Protein AF-F4W8K0-F1 (afdb_monomer)

Mean predicted aligned error: 20.38 Å

Structure (mmCIF, N/CA/C/O backbone):
data_AF-F4W8K0-F1
#
_entry.id   AF-F4W8K0-F1
#
loop_
_atom_site.group_PDB
_atom_site.id
_atom_site.type_symbol
_atom_site.label_atom_id
_atom_site.label_alt_id
_atom_site.label_comp_id
_atom_site.label_asym_id
_atom_site.label_entity_id
_atom_site.label_seq_id
_atom_site.pdbx_PDB_ins_code
_atom_site.Cartn_x
_atom_site.Cartn_y
_atom_site.Cartn_z
_atom_site.occupancy
_atom_site.B_iso_or_equiv
_atom_site.auth_seq_id
_atom_site.auth_comp_id
_atom_site.auth_asym_id
_atom_site.auth_atom_id
_atom_site.pdbx_PDB_model_num
ATOM 1 N N . MET A 1 1 ? -2.231 -7.172 16.091 1.00 83.50 1 MET A N 1
ATOM 2 C CA . MET A 1 1 ? -3.282 -7.768 15.223 1.00 83.50 1 MET A CA 1
ATOM 3 C C . MET A 1 1 ? -3.024 -9.253 15.011 1.00 83.50 1 MET A C 1
ATOM 5 O O . MET A 1 1 ? -1.882 -9.673 15.118 1.00 83.50 1 MET A O 1
ATOM 9 N N . LYS A 1 2 ? -4.051 -10.072 14.726 1.00 85.88 2 LYS A N 1
ATOM 10 C CA . LYS A 1 2 ? -3.851 -11.515 14.473 1.00 85.88 2 LYS A CA 1
ATOM 11 C C . LYS A 1 2 ? -3.769 -11.802 12.971 1.00 85.88 2 LYS A C 1
ATOM 13 O O . LYS A 1 2 ? -4.747 -11.530 12.276 1.00 85.88 2 LYS A O 1
ATOM 18 N N . LEU A 1 3 ? -2.658 -12.384 12.518 1.00 88.69 3 LEU A N 1
ATOM 19 C CA . LEU A 1 3 ? -2.489 -12.889 11.153 1.00 88.69 3 LEU A CA 1
ATOM 20 C C . LEU A 1 3 ? -3.485 -14.028 10.874 1.00 88.69 3 LEU A C 1
ATOM 22 O O . LEU A 1 3 ? -3.745 -14.878 11.731 1.00 88.69 3 LEU A O 1
ATOM 26 N N . LEU A 1 4 ? -4.073 -14.005 9.686 1.00 88.81 4 LEU A N 1
ATOM 27 C CA . LEU A 1 4 ? -4.924 -15.044 9.132 1.00 88.81 4 LEU A CA 1
ATOM 28 C C . LEU A 1 4 ? -4.144 -15.732 8.013 1.00 88.81 4 LEU A C 1
ATOM 30 O O . LEU A 1 4 ? -3.887 -15.132 6.971 1.00 88.81 4 LEU A O 1
ATOM 34 N N . GLU A 1 5 ? -3.771 -16.984 8.249 1.00 88.50 5 GLU A N 1
ATOM 35 C CA . GLU A 1 5 ?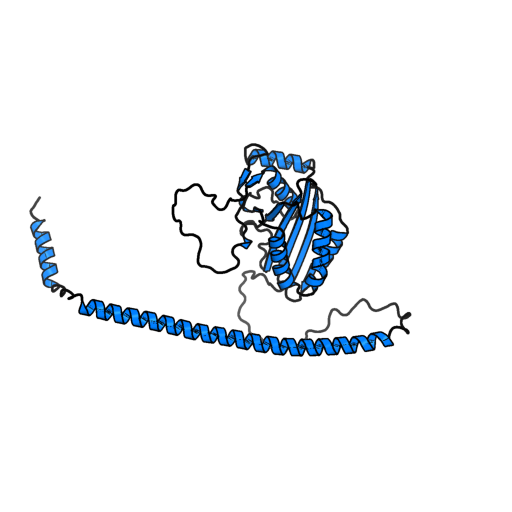 -3.067 -17.806 7.266 1.00 88.50 5 GLU A CA 1
ATOM 36 C C . GLU A 1 5 ? -4.002 -18.133 6.096 1.00 88.50 5 GLU A C 1
ATOM 38 O O . GLU A 1 5 ? -5.131 -18.599 6.285 1.00 88.50 5 GLU A O 1
ATOM 43 N N . ASN A 1 6 ? -3.534 -17.861 4.877 1.00 88.12 6 ASN A N 1
ATOM 44 C CA . ASN A 1 6 ? -4.247 -18.175 3.647 1.00 88.12 6 ASN A CA 1
ATOM 45 C C . ASN A 1 6 ? -3.246 -18.655 2.592 1.00 88.12 6 ASN A C 1
ATOM 47 O O . ASN A 1 6 ? -2.431 -17.886 2.081 1.00 88.12 6 ASN A O 1
ATOM 51 N N . THR A 1 7 ? -3.373 -19.925 2.216 1.00 89.38 7 THR A N 1
ATOM 52 C CA . THR A 1 7 ? -2.479 -20.608 1.272 1.00 89.38 7 THR A CA 1
ATOM 53 C C . THR A 1 7 ? -2.456 -19.970 -0.119 1.00 89.38 7 THR A C 1
ATOM 55 O O . THR A 1 7 ? -1.435 -20.008 -0.802 1.00 89.38 7 THR A O 1
ATOM 58 N N . HIS A 1 8 ? -3.553 -19.341 -0.556 1.00 89.06 8 HIS A N 1
ATOM 59 C CA . HIS A 1 8 ? -3.579 -18.630 -1.835 1.00 89.06 8 HIS A CA 1
ATOM 60 C C . HIS A 1 8 ? -2.727 -17.357 -1.796 1.00 89.06 8 HIS A C 1
ATOM 62 O O . HIS A 1 8 ? -2.047 -17.054 -2.776 1.00 89.06 8 HIS A O 1
ATOM 68 N N . LEU A 1 9 ? -2.737 -16.630 -0.673 1.00 89.88 9 LEU A N 1
ATOM 69 C CA . LEU A 1 9 ? -1.902 -15.440 -0.499 1.00 89.88 9 LEU A CA 1
ATOM 70 C C . LEU A 1 9 ? -0.424 -15.819 -0.385 1.00 89.88 9 LEU A C 1
ATOM 72 O O . LEU A 1 9 ? 0.416 -15.153 -0.974 1.00 89.88 9 LEU A O 1
ATOM 76 N N . GLU A 1 10 ? -0.100 -16.930 0.277 1.00 90.50 10 GLU A N 1
ATOM 77 C CA . GLU A 1 10 ? 1.273 -17.451 0.350 1.00 90.50 10 GLU A CA 1
ATOM 78 C C . GLU A 1 10 ? 1.835 -17.841 -1.026 1.00 90.50 10 GLU A C 1
ATOM 80 O O . GLU A 1 10 ? 2.990 -17.535 -1.346 1.00 90.50 10 GLU A O 1
ATOM 85 N N . ALA A 1 11 ? 1.010 -18.462 -1.876 1.00 91.00 11 ALA A N 1
ATOM 86 C CA . ALA A 1 11 ? 1.384 -18.766 -3.255 1.00 91.00 11 ALA A CA 1
ATOM 87 C C . ALA A 1 11 ? 1.679 -17.485 -4.055 1.00 91.00 11 ALA A C 1
ATOM 89 O O . ALA A 1 11 ? 2.659 -17.422 -4.799 1.00 91.00 11 ALA A O 1
ATOM 90 N N . ILE A 1 12 ? 0.873 -16.438 -3.860 1.00 91.81 12 ILE A N 1
ATOM 91 C CA . ILE A 1 12 ? 1.087 -15.131 -4.489 1.00 91.81 12 ILE A CA 1
ATOM 92 C C . ILE A 1 12 ? 2.338 -14.445 -3.936 1.00 91.81 12 ILE A C 1
ATOM 94 O O . ILE A 1 12 ? 3.113 -13.908 -4.718 1.00 91.81 12 ILE A O 1
ATOM 98 N N . ASN A 1 13 ? 2.586 -14.505 -2.628 1.00 92.06 13 ASN A N 1
ATOM 99 C CA . ASN A 1 13 ? 3.791 -13.948 -2.006 1.00 92.06 13 ASN A CA 1
ATOM 100 C C . ASN A 1 13 ? 5.059 -14.581 -2.585 1.00 92.06 13 ASN A C 1
ATOM 102 O O . ASN A 1 13 ? 6.033 -13.887 -2.871 1.00 92.06 13 ASN A O 1
ATOM 106 N N . SER A 1 14 ? 5.019 -15.892 -2.831 1.00 89.88 14 SER A N 1
ATOM 107 C CA . SER A 1 14 ? 6.105 -16.610 -3.503 1.00 89.88 14 SER A CA 1
ATOM 108 C C . SER A 1 14 ? 6.299 -16.126 -4.945 1.00 89.88 14 SER A C 1
ATOM 110 O O . SER A 1 14 ? 7.430 -15.942 -5.388 1.00 89.88 14 SER A O 1
ATOM 112 N N . ALA A 1 15 ? 5.205 -15.865 -5.666 1.00 88.00 15 ALA A N 1
ATOM 113 C CA . ALA A 1 15 ? 5.238 -15.375 -7.044 1.00 88.00 15 ALA A CA 1
ATOM 114 C C . ALA A 1 15 ? 5.612 -13.882 -7.173 1.00 88.00 15 ALA A C 1
ATOM 116 O O . ALA A 1 15 ? 6.135 -13.477 -8.208 1.00 88.00 15 ALA A O 1
ATOM 117 N N . LEU A 1 16 ? 5.369 -13.066 -6.142 1.00 85.69 16 LEU A N 1
ATOM 118 C CA . LEU A 1 16 ? 5.727 -11.642 -6.091 1.00 85.69 16 LEU A CA 1
ATOM 119 C C . LEU A 1 16 ? 7.207 -11.399 -5.756 1.00 85.69 16 LEU A C 1
ATOM 121 O O . LEU A 1 16 ? 7.682 -10.271 -5.890 1.00 85.69 16 LEU A O 1
ATOM 125 N N . SER A 1 17 ? 7.953 -12.430 -5.344 1.00 85.56 17 SER A N 1
ATOM 126 C CA . SER A 1 17 ? 9.402 -12.340 -5.134 1.00 85.56 17 SER A CA 1
ATOM 127 C C . SER A 1 17 ? 10.157 -12.556 -6.449 1.00 85.56 17 SER A C 1
ATOM 129 O O . SER A 1 17 ? 10.724 -13.617 -6.709 1.00 85.56 17 SER A O 1
ATOM 131 N N . ILE A 1 18 ? 10.141 -11.535 -7.305 1.00 84.12 18 ILE A N 1
ATOM 132 C CA . ILE A 1 18 ? 10.752 -11.581 -8.638 1.00 84.12 18 ILE A CA 1
ATOM 133 C C . ILE A 1 18 ? 12.140 -10.942 -8.575 1.00 84.12 18 ILE A C 1
ATOM 135 O O . ILE A 1 18 ? 12.313 -9.835 -8.066 1.00 84.12 18 ILE A O 1
ATOM 139 N N . LYS A 1 19 ? 13.144 -11.641 -9.105 1.00 81.56 19 LYS A N 1
ATOM 140 C CA . LYS A 1 19 ? 14.497 -11.110 -9.297 1.00 81.56 19 LYS A CA 1
ATOM 141 C C . LYS A 1 19 ? 14.723 -10.893 -10.788 1.00 81.56 19 LYS A C 1
ATOM 143 O O . LYS A 1 19 ? 14.981 -11.853 -11.510 1.00 81.56 19 LYS A O 1
ATOM 148 N N . THR A 1 20 ? 14.618 -9.648 -11.224 1.00 76.06 20 THR A N 1
ATOM 149 C CA . THR A 1 20 ? 15.100 -9.197 -12.532 1.00 76.06 20 THR A CA 1
ATOM 150 C C . THR A 1 20 ? 16.566 -8.781 -12.353 1.00 76.06 20 THR A C 1
ATOM 152 O O . THR A 1 20 ? 16.947 -8.331 -11.274 1.00 76.06 20 THR A O 1
ATOM 155 N N . GLY A 1 21 ? 17.434 -9.005 -13.345 1.00 71.62 21 GLY A N 1
ATOM 156 C CA . GLY A 1 21 ? 18.892 -8.844 -13.177 1.00 71.62 21 GLY A CA 1
ATOM 157 C C . GLY A 1 21 ? 19.338 -7.468 -12.655 1.00 71.62 21 GLY A C 1
ATOM 158 O O . GLY A 1 21 ? 20.347 -7.367 -11.967 1.00 71.62 21 GLY A O 1
ATOM 159 N N . ASP A 1 22 ? 18.550 -6.436 -12.930 1.00 75.88 22 ASP A N 1
ATOM 160 C CA . ASP A 1 22 ? 18.729 -5.034 -12.554 1.00 75.88 22 ASP A CA 1
ATOM 161 C C . ASP A 1 22 ? 17.806 -4.573 -11.408 1.00 75.88 22 ASP A C 1
ATOM 163 O O . ASP A 1 22 ? 17.903 -3.436 -10.950 1.00 75.88 22 ASP A O 1
ATOM 167 N N . SER A 1 23 ? 16.877 -5.411 -10.935 1.00 82.06 23 SER A N 1
ATOM 168 C CA . SER A 1 23 ? 15.878 -5.037 -9.926 1.00 82.06 23 SER A CA 1
ATOM 169 C C . SER A 1 23 ? 15.283 -6.250 -9.213 1.00 82.06 23 SER A C 1
ATOM 171 O O . SER A 1 23 ? 14.772 -7.188 -9.822 1.00 82.06 23 SER A O 1
ATOM 173 N N . LYS A 1 24 ? 15.267 -6.212 -7.882 1.00 87.25 24 LYS A N 1
ATOM 174 C CA . LYS A 1 24 ? 14.618 -7.209 -7.032 1.00 87.25 24 LYS A CA 1
ATOM 175 C C . LYS A 1 24 ? 13.311 -6.646 -6.491 1.00 87.25 24 LYS A C 1
ATOM 177 O O . LYS A 1 24 ? 13.317 -5.694 -5.716 1.00 87.25 24 LYS A O 1
ATOM 182 N N . ILE A 1 25 ? 12.201 -7.279 -6.851 1.00 88.69 25 ILE A N 1
ATOM 183 C CA . ILE A 1 25 ? 10.877 -6.965 -6.320 1.00 88.69 25 ILE A CA 1
ATOM 184 C C . ILE A 1 25 ? 10.595 -7.884 -5.136 1.00 88.69 25 ILE A C 1
ATOM 186 O O . ILE A 1 25 ? 10.794 -9.101 -5.192 1.00 88.69 25 ILE A O 1
ATOM 190 N N . ILE A 1 26 ? 10.136 -7.288 -4.044 1.00 88.06 26 ILE A N 1
ATOM 191 C CA . ILE A 1 26 ? 9.723 -7.983 -2.834 1.00 88.06 26 ILE A CA 1
ATOM 192 C C . ILE A 1 26 ? 8.318 -7.492 -2.504 1.00 88.06 26 ILE A C 1
ATOM 194 O O . ILE A 1 26 ? 8.148 -6.406 -1.951 1.00 88.06 26 ILE A O 1
ATOM 198 N N . GLY A 1 27 ? 7.321 -8.292 -2.874 1.00 89.31 27 GLY A N 1
ATOM 199 C CA . GLY A 1 27 ? 5.926 -8.087 -2.494 1.00 89.31 27 GLY A CA 1
ATOM 200 C C . GLY A 1 27 ? 5.497 -9.053 -1.394 1.00 89.31 27 GLY A C 1
ATOM 201 O O . GLY A 1 27 ? 5.893 -10.219 -1.394 1.00 89.31 27 GLY A O 1
ATOM 202 N N . ARG A 1 28 ? 4.672 -8.571 -0.467 1.00 90.25 28 ARG A N 1
ATOM 203 C CA . ARG A 1 28 ? 4.052 -9.368 0.592 1.00 90.25 28 ARG A CA 1
ATOM 204 C C . ARG A 1 28 ? 2.604 -8.931 0.789 1.00 90.25 28 ARG A C 1
ATOM 206 O O . ARG A 1 28 ? 2.306 -7.744 0.907 1.00 90.25 28 ARG A O 1
ATOM 213 N N . ILE A 1 29 ? 1.714 -9.913 0.823 1.00 93.00 29 ILE A N 1
ATOM 214 C CA . ILE A 1 29 ? 0.281 -9.758 1.035 1.00 93.00 29 ILE A CA 1
ATOM 215 C C . ILE A 1 29 ? -0.124 -10.633 2.205 1.00 93.00 29 ILE A C 1
ATOM 217 O O . ILE A 1 29 ? 0.059 -11.852 2.184 1.00 93.00 29 ILE A O 1
ATOM 221 N N . GLU A 1 30 ? -0.695 -10.002 3.219 1.00 92.69 30 GLU A N 1
ATOM 222 C CA . GLU A 1 30 ? -1.070 -10.647 4.469 1.00 92.69 30 GLU A CA 1
ATOM 223 C C . GLU A 1 30 ? -2.476 -10.220 4.883 1.00 92.69 30 GLU A C 1
ATOM 225 O O . GLU A 1 30 ? -2.889 -9.075 4.703 1.00 92.69 30 GLU A O 1
ATOM 230 N N . SER A 1 31 ? -3.238 -11.160 5.439 1.00 93.25 31 SER A N 1
ATOM 231 C CA . SER A 1 31 ? -4.589 -10.913 5.943 1.00 93.25 31 SER A CA 1
ATOM 232 C C . SER A 1 31 ? -4.558 -10.859 7.465 1.00 93.25 31 SER A C 1
ATOM 234 O O . SER A 1 31 ? -4.045 -11.762 8.116 1.00 93.25 31 SER A O 1
ATOM 236 N N . TYR A 1 32 ? -5.129 -9.817 8.060 1.00 92.12 32 TYR A N 1
ATOM 237 C CA . TYR A 1 32 ? -5.158 -9.590 9.500 1.00 92.12 32 TYR A CA 1
ATOM 238 C C . TYR A 1 32 ? -6.589 -9.437 10.008 1.00 92.12 32 TYR A C 1
ATOM 240 O O . TYR A 1 32 ? -7.419 -8.717 9.454 1.00 92.12 32 TYR A O 1
ATOM 248 N N . SER A 1 33 ? -6.888 -10.082 11.131 1.00 90.12 33 SER A N 1
ATOM 249 C CA . SER A 1 33 ? -8.135 -9.896 11.868 1.00 90.12 33 SER A CA 1
ATOM 250 C C . SER A 1 33 ? -7.998 -8.736 12.857 1.00 90.12 33 SER A C 1
ATOM 252 O O . SER A 1 33 ? -7.131 -8.770 13.732 1.00 90.12 33 SER A O 1
ATOM 254 N N . CYS A 1 34 ? -8.941 -7.786 12.825 1.00 84.62 34 CYS A N 1
ATOM 255 C CA . CYS A 1 34 ? -9.005 -6.631 13.735 1.00 84.62 34 CYS A CA 1
ATOM 256 C C . CYS A 1 34 ? -9.449 -6.984 15.171 1.00 84.62 34 CYS A C 1
ATOM 258 O O . CYS A 1 34 ? -9.789 -6.106 15.969 1.00 84.62 34 CYS A O 1
ATOM 260 N N . LYS A 1 35 ? -9.508 -8.276 15.521 1.00 82.50 35 LYS A N 1
ATOM 261 C CA . LYS A 1 35 ? -9.738 -8.723 16.900 1.00 82.50 35 LYS A CA 1
ATOM 262 C C . LYS A 1 35 ? -8.534 -8.332 17.756 1.00 82.50 35 LYS A C 1
ATOM 264 O O . LYS A 1 35 ? -7.450 -8.876 17.585 1.00 82.50 35 LYS A O 1
ATOM 269 N N . MET A 1 36 ? -8.760 -7.423 18.700 1.00 77.75 36 MET A N 1
ATOM 270 C CA . MET A 1 36 ? -7.729 -6.960 19.627 1.00 77.75 36 MET A CA 1
ATOM 271 C C . MET A 1 36 ? -7.289 -8.101 20.549 1.00 77.75 36 MET A C 1
ATOM 273 O O . MET A 1 36 ? -8.093 -8.629 21.327 1.00 77.75 36 MET A O 1
ATOM 277 N N . THR A 1 37 ? -6.010 -8.455 20.482 1.00 80.44 37 THR A N 1
ATOM 278 C CA . THR A 1 37 ? -5.353 -9.336 21.452 1.00 80.44 37 THR A CA 1
ATOM 279 C C . THR A 1 37 ? -5.092 -8.595 22.771 1.00 80.44 37 THR A C 1
ATOM 281 O O . THR A 1 37 ? -5.352 -7.396 22.890 1.00 80.44 37 THR A O 1
ATOM 284 N N . ALA A 1 38 ? -4.609 -9.295 23.804 1.00 79.56 38 ALA A N 1
ATOM 285 C CA . ALA A 1 38 ? -4.286 -8.667 25.089 1.00 79.56 38 ALA A CA 1
ATOM 286 C C . ALA A 1 38 ? -3.242 -7.544 24.941 1.00 79.56 38 ALA A C 1
ATOM 288 O O . ALA A 1 38 ? -3.426 -6.470 25.515 1.00 79.56 38 ALA A O 1
ATOM 289 N N . ASN A 1 39 ? -2.220 -7.762 24.106 1.00 79.69 39 ASN A N 1
ATOM 290 C CA . ASN A 1 39 ? -1.191 -6.766 23.816 1.00 79.69 39 ASN A CA 1
ATOM 291 C C . ASN A 1 39 ? -1.772 -5.558 23.059 1.00 79.69 39 ASN A C 1
ATOM 293 O O . ASN A 1 39 ? -1.584 -4.416 23.473 1.00 79.69 39 ASN A O 1
ATOM 297 N N . ASP A 1 40 ? -2.599 -5.805 22.032 1.00 81.88 40 ASP A N 1
ATOM 298 C CA . ASP A 1 40 ? -3.262 -4.732 21.273 1.00 81.88 40 ASP A CA 1
ATOM 299 C C . ASP A 1 40 ? -4.148 -3.857 22.182 1.00 81.88 40 ASP A C 1
ATOM 301 O O . ASP A 1 40 ? -4.226 -2.644 22.010 1.00 81.88 40 ASP A O 1
ATOM 305 N N . LYS A 1 41 ? -4.815 -4.445 23.188 1.00 82.75 41 LYS A N 1
ATOM 306 C CA . LYS A 1 41 ? -5.620 -3.683 24.161 1.00 82.75 41 LYS A CA 1
ATOM 307 C C . LYS A 1 41 ? -4.765 -2.767 25.035 1.00 82.75 41 LYS A C 1
ATOM 309 O O . LYS A 1 41 ? -5.228 -1.687 25.397 1.00 82.75 41 LYS A O 1
ATOM 314 N N . GLN A 1 42 ? -3.561 -3.195 25.410 1.00 82.38 42 GLN A N 1
ATOM 315 C CA . GLN A 1 42 ? -2.634 -2.376 26.189 1.00 82.38 42 GLN A CA 1
ATOM 316 C C . GLN A 1 42 ? -2.087 -1.223 25.346 1.00 82.38 42 GLN A C 1
ATOM 318 O O . GLN A 1 42 ? -2.113 -0.082 25.807 1.00 82.38 42 GLN A O 1
ATOM 323 N N . MET A 1 43 ? -1.680 -1.502 24.105 1.00 79.12 43 MET A N 1
ATOM 324 C CA . MET A 1 43 ? -1.252 -0.468 23.160 1.00 79.12 43 MET A CA 1
ATOM 325 C C . MET A 1 43 ? -2.366 0.546 22.900 1.00 79.12 43 MET A C 1
ATOM 327 O O . MET A 1 43 ? -2.135 1.743 23.001 1.00 79.12 43 MET A O 1
ATOM 331 N N . TYR A 1 44 ? -3.602 0.085 22.684 1.00 80.56 44 TYR A N 1
ATOM 332 C CA . TYR A 1 44 ? -4.743 0.974 22.461 1.00 80.56 44 TYR A CA 1
ATOM 333 C C . TYR A 1 44 ? -4.998 1.926 23.634 1.00 80.56 44 TYR A C 1
ATOM 335 O O . TYR A 1 44 ? -5.324 3.092 23.431 1.00 80.56 44 TYR A O 1
ATOM 343 N N . LYS A 1 45 ? -4.840 1.449 24.877 1.00 81.44 45 LYS A N 1
ATOM 344 C CA . LYS A 1 45 ? -4.989 2.296 26.070 1.00 81.44 45 LYS A CA 1
ATOM 345 C C . LYS A 1 45 ? -3.925 3.390 26.139 1.00 81.44 45 LYS A C 1
ATOM 347 O O . LYS A 1 45 ? -4.270 4.508 26.500 1.00 81.44 45 LYS A O 1
ATOM 352 N N . ARG A 1 46 ? -2.668 3.069 25.809 1.00 79.25 46 ARG A N 1
ATOM 353 C CA . ARG A 1 46 ? -1.563 4.043 25.767 1.00 79.25 46 ARG A CA 1
ATOM 354 C C . ARG A 1 46 ? -1.779 5.068 24.657 1.00 79.25 46 ARG A C 1
ATOM 356 O O . ARG A 1 46 ? -1.834 6.256 24.945 1.00 79.25 46 ARG A O 1
ATOM 363 N N . TYR A 1 47 ? -2.081 4.590 23.453 1.00 77.31 47 TYR A N 1
ATOM 364 C CA . TYR A 1 47 ? -2.382 5.423 22.290 1.00 77.31 47 TYR A CA 1
ATOM 365 C C . TYR A 1 47 ? -3.505 6.436 22.568 1.00 77.31 47 TYR A C 1
ATOM 367 O O . TYR A 1 47 ? -3.398 7.621 22.260 1.00 77.31 47 TYR A O 1
ATOM 375 N N . ASN A 1 48 ? -4.585 5.991 23.220 1.00 77.81 48 ASN A N 1
ATOM 376 C CA . ASN A 1 48 ? -5.708 6.865 23.555 1.00 77.81 48 ASN A CA 1
ATOM 377 C C . ASN A 1 48 ? -5.403 7.823 24.729 1.00 77.81 48 ASN A C 1
ATOM 379 O O . ASN A 1 48 ? -6.082 8.839 24.866 1.00 77.81 48 ASN A O 1
ATOM 383 N N . ALA A 1 49 ? -4.417 7.503 25.575 1.00 73.38 49 ALA A N 1
ATOM 384 C CA . ALA A 1 49 ? -3.962 8.362 26.668 1.00 73.38 49 ALA A CA 1
ATOM 385 C C . ALA A 1 49 ? -3.034 9.484 26.176 1.00 73.38 49 ALA A C 1
ATOM 387 O O . ALA A 1 49 ? -3.144 10.607 26.657 1.00 73.38 49 ALA A O 1
ATOM 388 N N . GLU A 1 50 ? -2.167 9.198 25.203 1.00 68.25 50 GLU A N 1
ATOM 389 C CA . GLU A 1 50 ? -1.213 10.161 24.633 1.00 68.25 50 GLU A CA 1
ATOM 390 C C . GLU A 1 50 ? -1.882 11.175 23.700 1.00 68.25 50 GLU A C 1
ATOM 392 O O . GLU A 1 50 ? -1.562 12.360 23.735 1.00 68.25 50 GLU A O 1
ATOM 397 N N . GLN A 1 51 ? -2.846 10.732 22.889 1.00 60.59 51 GLN A N 1
ATOM 398 C CA . GLN A 1 51 ? -3.497 11.583 21.886 1.00 60.59 51 GLN A CA 1
ATOM 399 C C . GLN A 1 51 ? -4.643 12.442 22.450 1.00 60.59 51 GLN A C 1
ATOM 401 O O . GLN A 1 51 ? -5.048 13.399 21.794 1.00 60.59 51 GLN A O 1
ATOM 406 N N . GLY A 1 52 ? -5.177 12.111 23.636 1.00 53.75 52 GLY A N 1
ATOM 407 C CA . GLY A 1 52 ? -6.331 12.775 24.258 1.00 53.75 52 GLY A CA 1
ATOM 408 C C . GLY A 1 52 ? -7.638 12.658 23.446 1.00 53.75 52 GLY A C 1
ATOM 409 O O . GLY A 1 52 ? -7.667 12.842 22.232 1.00 53.75 52 GLY A O 1
ATOM 410 N N . GLY A 1 53 ? -8.767 12.346 24.091 1.00 56.94 53 GLY A N 1
ATOM 411 C CA . GLY A 1 53 ? -10.102 12.390 23.462 1.00 56.94 53 GLY A CA 1
ATOM 412 C C . GLY A 1 53 ? -10.828 11.045 23.299 1.00 56.94 53 GLY A C 1
ATOM 413 O O . GLY A 1 53 ? -10.432 10.018 23.861 1.00 56.94 53 GLY A O 1
ATOM 414 N N . THR A 1 54 ? -11.959 11.059 22.584 1.00 53.72 54 THR A N 1
ATOM 415 C CA . THR A 1 54 ? -12.872 9.910 22.473 1.00 53.72 54 THR A CA 1
ATOM 416 C C . THR A 1 54 ? -12.479 8.963 21.323 1.00 53.72 54 THR A C 1
ATOM 418 O O . THR A 1 54 ? -11.921 9.407 20.320 1.00 53.72 54 THR A O 1
ATOM 421 N N . PRO A 1 55 ? -12.798 7.650 21.397 1.00 55.62 55 PR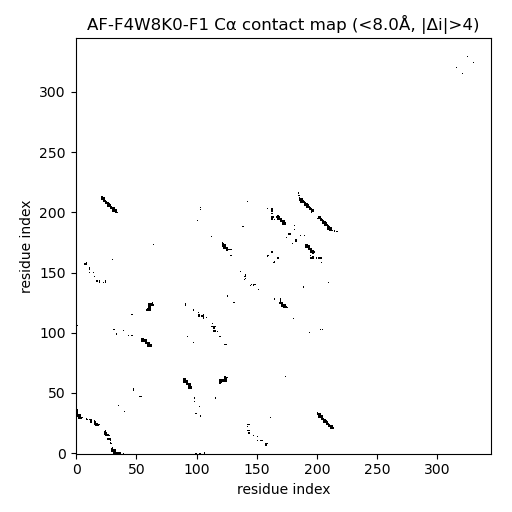O A N 1
ATOM 422 C CA . PRO A 1 55 ? -12.491 6.660 20.346 1.00 55.62 55 PRO A CA 1
ATOM 423 C C . PRO A 1 55 ? -13.035 6.975 18.943 1.00 55.62 55 PRO A C 1
ATOM 425 O O . PRO A 1 55 ? -12.632 6.338 17.965 1.00 55.62 55 PRO A O 1
ATOM 428 N N . HIS A 1 56 ? -14.003 7.889 18.866 1.00 53.78 56 HIS A N 1
ATOM 429 C CA . HIS A 1 56 ? -14.695 8.290 17.647 1.00 53.78 56 HIS A CA 1
ATOM 430 C C . HIS A 1 56 ? -14.195 9.613 17.073 1.00 53.78 56 HIS A C 1
ATOM 432 O O . HIS A 1 56 ? -14.673 10.002 16.010 1.00 53.78 56 HIS A O 1
ATOM 438 N N . ASP A 1 57 ? -13.240 10.276 17.728 1.00 57.78 57 ASP A N 1
ATOM 439 C CA . ASP A 1 57 ? -12.696 11.518 17.200 1.00 57.78 57 ASP A CA 1
ATOM 440 C C . ASP A 1 57 ? -12.057 11.255 15.831 1.00 57.78 57 ASP A C 1
ATOM 442 O O . ASP A 1 57 ? -11.360 10.255 15.605 1.00 57.78 57 ASP A O 1
ATOM 446 N N . LEU A 1 58 ? -12.351 12.162 14.912 1.00 66.44 58 LEU A N 1
ATOM 447 C CA . LEU A 1 58 ? -11.906 12.119 13.534 1.00 66.44 58 LEU A CA 1
ATOM 448 C C . LEU A 1 58 ? -10.581 12.874 13.413 1.00 66.44 58 LEU A C 1
ATOM 450 O O . LEU A 1 58 ? -10.455 13.991 13.911 1.00 66.44 58 LEU A O 1
ATOM 454 N N . GLN A 1 59 ? -9.596 12.261 12.763 1.00 62.59 59 GLN A N 1
ATOM 455 C CA . GLN A 1 59 ? -8.316 12.883 12.434 1.00 62.59 59 GLN A CA 1
ATOM 456 C C . GLN A 1 59 ? -8.208 13.060 10.922 1.00 62.59 59 GLN A C 1
ATOM 458 O O . GLN A 1 59 ? -8.640 12.193 10.160 1.00 62.59 59 GLN A O 1
ATOM 463 N N . ALA A 1 60 ? -7.652 14.191 10.491 1.00 63.62 60 ALA A N 1
ATOM 464 C CA . ALA A 1 60 ? -7.393 14.446 9.082 1.00 63.62 60 ALA A CA 1
ATOM 465 C C . ALA A 1 60 ? -6.238 13.557 8.594 1.00 63.62 60 ALA A C 1
ATOM 467 O O . ALA A 1 60 ? -5.198 13.462 9.257 1.00 63.62 60 ALA A O 1
ATOM 468 N N . LEU A 1 61 ? -6.456 12.900 7.455 1.00 63.16 61 LEU A N 1
ATOM 469 C CA . LEU A 1 61 ? -5.434 12.174 6.704 1.00 63.16 61 LEU A CA 1
ATOM 470 C C . LEU A 1 61 ? -4.659 13.129 5.790 1.00 63.16 61 LEU A C 1
ATOM 472 O O . LEU A 1 61 ? -5.141 14.223 5.475 1.00 63.16 61 LEU A O 1
ATOM 476 N N . SER A 1 62 ? -3.473 12.719 5.343 1.00 57.75 62 SER A N 1
ATOM 477 C CA . SER A 1 62 ? -2.755 13.459 4.305 1.00 57.75 62 SER A CA 1
ATOM 478 C C . SER A 1 62 ? -3.397 13.259 2.926 1.00 57.75 62 SER A C 1
ATOM 480 O O . SER A 1 62 ? -4.031 12.228 2.672 1.00 57.75 62 SER A O 1
ATOM 482 N N . PRO A 1 63 ? -3.254 14.242 2.016 1.00 53.91 63 PRO A N 1
ATOM 483 C CA . PRO A 1 63 ? -3.750 14.121 0.651 1.00 53.91 63 PRO A CA 1
ATOM 484 C C . PRO A 1 63 ? -3.106 12.929 -0.081 1.00 53.91 63 PRO A C 1
ATOM 486 O O . PRO A 1 63 ? -1.907 12.693 0.112 1.00 53.91 63 PRO A O 1
ATOM 489 N N . PRO A 1 64 ? -3.842 12.227 -0.967 1.00 50.19 64 PRO A N 1
ATOM 490 C CA . PRO A 1 64 ? -3.299 11.122 -1.755 1.00 50.19 64 PRO A CA 1
ATOM 491 C C . PRO A 1 64 ? -2.075 11.570 -2.568 1.00 50.19 64 PRO A C 1
ATOM 493 O O . PRO A 1 64 ? -2.180 12.403 -3.475 1.00 50.19 64 PRO A O 1
ATOM 496 N N . GLN A 1 65 ? -0.903 11.014 -2.253 1.00 51.19 65 GLN A N 1
ATOM 497 C CA . GLN A 1 65 ? 0.381 11.394 -2.867 1.00 51.19 65 GLN A CA 1
ATOM 498 C C . GLN A 1 65 ? 0.485 10.983 -4.348 1.00 51.19 65 GLN A C 1
ATOM 500 O O . GLN A 1 65 ? 1.257 11.559 -5.111 1.00 51.19 65 GLN A O 1
ATOM 505 N N . THR A 1 66 ? -0.356 10.054 -4.807 1.00 50.66 66 THR A N 1
ATOM 506 C CA . THR A 1 66 ? -0.447 9.626 -6.215 1.00 50.66 66 THR A CA 1
ATOM 507 C C . THR A 1 66 ? -0.947 10.722 -7.167 1.00 50.66 66 THR A C 1
ATOM 509 O O . THR A 1 66 ? -0.942 10.538 -8.381 1.00 50.66 66 THR A O 1
ATOM 512 N N . SER A 1 67 ? -1.392 11.865 -6.641 1.00 43.22 67 SER A N 1
ATOM 513 C CA . SER A 1 67 ? -1.826 13.031 -7.422 1.00 43.22 67 SER A CA 1
ATOM 514 C C . SER A 1 67 ? -0.676 13.848 -8.036 1.00 43.22 67 SER A C 1
ATOM 516 O O . SER A 1 67 ? -0.927 14.688 -8.896 1.00 43.22 67 SER A O 1
ATOM 518 N N . LEU A 1 68 ? 0.584 13.598 -7.658 1.00 44.91 68 LEU A N 1
ATOM 519 C CA . LEU A 1 68 ? 1.738 14.417 -8.072 1.00 44.91 68 LEU A CA 1
ATOM 520 C C . LEU A 1 68 ? 2.504 13.882 -9.297 1.00 44.91 68 LEU A C 1
ATOM 522 O O . LEU A 1 68 ? 3.598 14.342 -9.617 1.00 44.91 68 LEU A O 1
ATOM 526 N N . GLY A 1 69 ? 1.912 12.937 -10.026 1.00 42.91 69 GLY A N 1
ATOM 527 C CA . GLY A 1 69 ? 2.550 12.222 -11.127 1.00 42.91 69 GLY A CA 1
ATOM 528 C C . GLY A 1 69 ? 2.385 12.801 -12.535 1.00 42.91 69 GLY A C 1
ATOM 529 O O . GLY A 1 69 ? 2.465 12.006 -13.454 1.00 42.91 69 GLY A O 1
ATOM 530 N N . THR A 1 70 ? 2.155 14.105 -12.757 1.00 38.16 70 THR A N 1
ATOM 531 C CA . THR A 1 70 ? 2.379 14.760 -14.074 1.00 38.16 70 THR A CA 1
ATOM 532 C C . THR A 1 70 ? 2.521 16.289 -13.941 1.00 38.16 70 THR A C 1
ATOM 534 O O . THR A 1 70 ? 1.542 16.971 -13.658 1.00 38.16 70 THR A O 1
ATOM 537 N N . SER A 1 71 ? 3.710 16.817 -14.260 1.00 30.53 71 SER A N 1
ATOM 538 C CA . SER A 1 71 ? 4.055 18.233 -14.540 1.00 30.53 71 SER A CA 1
ATOM 539 C C . SER A 1 71 ? 4.061 19.271 -13.386 1.00 30.53 71 SER A C 1
ATOM 541 O O . SER A 1 71 ? 3.055 19.469 -12.710 1.00 30.53 71 SER A O 1
ATOM 543 N N . PRO A 1 72 ? 5.153 20.058 -13.225 1.00 45.03 72 PRO A N 1
ATOM 544 C CA . PRO A 1 72 ? 5.257 21.141 -12.250 1.00 45.03 72 PRO A CA 1
ATOM 545 C C . PRO A 1 72 ? 4.824 22.475 -12.873 1.00 45.03 72 PRO A C 1
ATOM 547 O O . PRO A 1 72 ? 5.663 23.236 -13.335 1.00 45.03 72 PRO A O 1
ATOM 550 N N . ALA A 1 73 ? 3.523 22.757 -12.940 1.00 39.97 73 ALA A N 1
ATOM 551 C CA . ALA A 1 73 ? 2.993 24.121 -13.082 1.00 39.97 73 ALA A CA 1
ATOM 552 C C . ALA A 1 73 ? 1.468 24.084 -13.191 1.00 39.97 73 ALA A C 1
ATOM 554 O O . ALA A 1 73 ? 0.945 23.986 -14.292 1.00 39.97 73 ALA A O 1
ATOM 555 N N . GLN A 1 74 ? 0.782 24.196 -12.054 1.00 43.56 74 GLN A N 1
ATOM 556 C CA . GLN A 1 74 ? -0.498 24.894 -11.847 1.00 43.56 74 GLN A CA 1
ATOM 557 C C . GLN A 1 74 ? -1.223 24.227 -10.686 1.00 43.56 74 GLN A C 1
ATOM 559 O O . GLN A 1 74 ? -1.623 23.074 -10.789 1.00 43.56 74 GLN A O 1
ATOM 564 N N . GLY A 1 75 ? -1.432 24.964 -9.595 1.00 41.34 75 GLY A N 1
ATOM 565 C CA . GLY A 1 75 ? -2.411 24.501 -8.618 1.00 41.34 75 GLY A CA 1
ATOM 566 C C . GLY A 1 75 ? -2.405 25.096 -7.223 1.00 41.34 75 GLY A C 1
ATOM 567 O O . GLY A 1 75 ? -3.277 24.706 -6.467 1.00 41.34 75 GLY A O 1
ATOM 568 N N . CYS A 1 76 ? -1.499 25.995 -6.821 1.00 38.69 76 CYS A N 1
ATOM 569 C CA . CYS A 1 76 ? -1.546 26.517 -5.444 1.00 38.69 76 CYS A CA 1
ATOM 570 C C . CYS A 1 76 ? -1.042 27.964 -5.337 1.00 38.69 76 CYS A C 1
ATOM 572 O O . CYS A 1 76 ? -0.002 28.219 -4.742 1.00 38.69 76 CYS A O 1
ATOM 574 N N . LEU A 1 77 ? -1.767 28.936 -5.896 1.00 36.62 77 LEU A N 1
ATOM 575 C CA . LEU A 1 77 ? -1.700 30.303 -5.372 1.00 36.62 77 LEU A CA 1
ATOM 576 C C . LEU A 1 77 ? -3.100 30.713 -4.937 1.00 36.62 77 LEU A C 1
ATOM 578 O O . LEU A 1 77 ? -4.002 30.883 -5.757 1.00 36.62 77 LEU A O 1
ATOM 582 N N . SER A 1 78 ? -3.2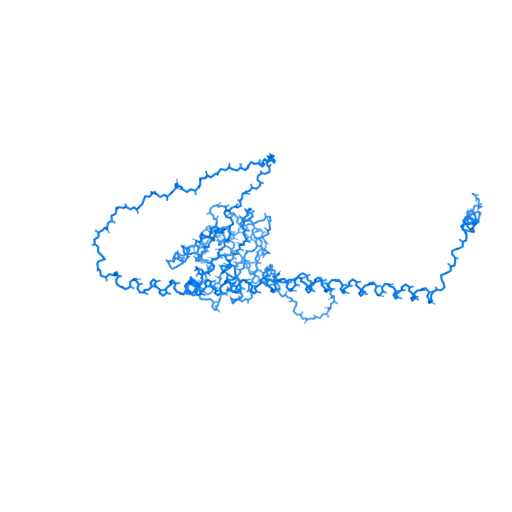36 30.811 -3.616 1.00 45.09 78 SER A N 1
ATOM 583 C CA . SER A 1 78 ? -4.384 31.286 -2.862 1.00 45.09 78 SER A CA 1
ATOM 584 C C . SER A 1 78 ? -5.117 32.417 -3.570 1.00 45.09 78 SER A C 1
ATOM 586 O O . SER A 1 78 ? -4.614 33.536 -3.675 1.00 45.09 78 SER A O 1
ATOM 588 N N . ARG A 1 79 ? -6.354 32.145 -3.983 1.00 31.59 79 ARG A N 1
ATOM 589 C CA . ARG A 1 79 ? -7.369 33.180 -4.138 1.00 31.59 79 ARG A CA 1
ATOM 590 C C . ARG A 1 79 ? -8.383 32.978 -3.028 1.00 31.59 79 ARG A C 1
ATOM 592 O O . ARG A 1 79 ? -9.182 32.052 -3.065 1.00 31.59 79 ARG A O 1
ATOM 599 N N . SER A 1 80 ? -8.299 33.845 -2.030 1.00 41.84 80 SER A N 1
ATOM 600 C CA . SER A 1 80 ? -9.334 34.060 -1.029 1.00 41.84 80 SER A CA 1
ATOM 601 C C . SER A 1 80 ? -10.665 34.343 -1.728 1.00 41.84 80 SER A C 1
ATOM 603 O O . SER A 1 80 ? -10.861 35.433 -2.266 1.00 41.84 80 SER A O 1
ATOM 605 N N . VAL A 1 81 ? -11.559 33.356 -1.735 1.00 32.38 81 VAL A N 1
ATOM 606 C CA . VAL A 1 81 ? -12.975 33.532 -2.056 1.00 32.38 81 VAL A CA 1
ATOM 607 C C . VAL A 1 81 ? -13.761 32.904 -0.918 1.00 32.38 81 VAL A C 1
ATOM 609 O O . VAL A 1 81 ? -13.751 31.697 -0.715 1.00 32.38 81 VAL A O 1
ATOM 612 N N . SER A 1 82 ? -14.381 33.779 -0.139 1.00 44.00 82 SER A N 1
ATOM 613 C CA . SER A 1 82 ? -15.467 33.478 0.780 1.00 44.00 82 SER A CA 1
ATOM 614 C C . SER A 1 82 ? -16.649 32.903 -0.004 1.00 44.00 82 SER A C 1
ATOM 616 O O . SER A 1 82 ? -17.206 33.600 -0.854 1.00 44.00 82 SER A O 1
ATOM 618 N N . GLY A 1 83 ? -17.032 31.665 0.284 1.00 33.66 83 GLY A N 1
ATOM 619 C CA . GLY A 1 83 ? -18.223 31.031 -0.272 1.00 33.66 83 GLY A CA 1
ATOM 620 C C . GLY A 1 83 ? -18.265 29.557 0.108 1.00 33.66 83 GLY A C 1
ATOM 621 O O . GLY A 1 83 ? -17.288 28.851 -0.114 1.00 33.66 83 GLY A O 1
ATOM 622 N N . ASP A 1 84 ? -19.373 29.141 0.714 1.00 41.75 84 ASP A N 1
ATOM 623 C CA . ASP A 1 84 ? -19.707 27.787 1.171 1.00 41.75 84 ASP A CA 1
ATOM 624 C C . ASP A 1 84 ? -19.728 26.737 0.041 1.00 41.75 84 ASP A C 1
ATOM 626 O O . ASP A 1 84 ? -20.782 26.196 -0.282 1.00 41.75 84 ASP A O 1
ATOM 630 N N . GLU A 1 85 ? -18.581 26.391 -0.542 1.00 40.25 85 GLU A N 1
ATOM 631 C CA . GLU A 1 85 ? -18.453 25.147 -1.304 1.00 40.25 85 GLU A CA 1
ATOM 632 C C . GLU A 1 85 ? -17.212 24.360 -0.880 1.00 40.25 85 GLU A C 1
ATOM 634 O O . GLU A 1 85 ? -16.083 24.848 -0.868 1.00 40.25 85 GLU A O 1
ATOM 639 N N . GLU A 1 86 ? -17.505 23.127 -0.478 1.00 41.53 86 GLU A N 1
ATOM 640 C CA . GLU A 1 86 ? -16.654 21.998 -0.124 1.00 41.53 86 GLU A CA 1
ATOM 641 C C . GLU A 1 86 ? -15.261 22.059 -0.782 1.00 41.53 86 GLU A C 1
ATOM 643 O O . GLU A 1 86 ? -15.057 21.669 -1.933 1.00 41.53 86 GLU A O 1
ATOM 648 N N . GLY A 1 87 ? -14.276 22.569 -0.030 1.00 39.75 87 GLY A N 1
ATOM 649 C CA . GLY A 1 87 ? -12.858 22.420 -0.367 1.00 39.75 87 GLY A CA 1
ATOM 650 C C . GLY A 1 87 ? -12.476 20.935 -0.453 1.00 39.75 87 GLY A C 1
ATOM 651 O O . GLY A 1 87 ? -13.265 20.091 -0.028 1.00 39.75 87 GLY A O 1
ATOM 652 N N . PRO A 1 88 ? -11.286 20.573 -0.976 1.00 44.44 88 PRO A N 1
ATOM 653 C CA . PRO A 1 88 ? -10.875 19.175 -1.049 1.00 44.44 88 PRO A CA 1
ATOM 654 C C . PRO A 1 88 ? -10.879 18.609 0.371 1.00 44.44 88 PRO A C 1
ATOM 656 O O . PRO A 1 88 ? -10.026 18.949 1.190 1.00 44.44 88 PRO A O 1
ATOM 659 N N . LEU A 1 89 ? -11.908 17.823 0.681 1.00 45.09 89 LEU A N 1
ATOM 660 C CA . LEU A 1 89 ? -12.122 17.253 1.996 1.00 45.09 89 LEU A CA 1
ATOM 661 C C . LEU A 1 89 ? -10.915 16.368 2.279 1.00 45.09 89 LEU A C 1
ATOM 663 O O . LEU A 1 89 ? -10.769 15.306 1.674 1.00 45.09 89 LEU A O 1
ATOM 667 N N . CYS A 1 90 ? -10.028 16.805 3.173 1.00 50.84 90 CYS A N 1
ATOM 668 C CA . CYS A 1 90 ? -9.059 15.896 3.759 1.00 50.84 90 CYS A CA 1
ATOM 669 C C . CYS A 1 90 ? -9.871 14.769 4.395 1.00 50.84 90 CYS A C 1
ATOM 671 O O . CYS A 1 90 ? -10.590 14.994 5.372 1.00 50.84 90 CYS A O 1
ATOM 673 N N . ASP A 1 91 ? -9.819 13.584 3.791 1.00 61.56 91 ASP A N 1
ATOM 674 C CA . ASP A 1 91 ? -10.594 12.437 4.234 1.00 61.56 91 ASP A CA 1
ATOM 675 C C . ASP A 1 91 ? -10.317 12.198 5.726 1.00 61.56 91 ASP A C 1
ATOM 677 O O . ASP A 1 91 ? -9.170 12.110 6.169 1.00 61.56 91 ASP A O 1
ATOM 681 N N . THR A 1 92 ? -11.371 12.130 6.534 1.00 67.56 92 THR A N 1
ATOM 682 C CA . THR A 1 92 ? -11.224 11.946 7.977 1.00 67.56 92 THR A CA 1
ATOM 683 C C . THR A 1 92 ? -11.208 10.465 8.341 1.00 67.56 92 THR A C 1
ATOM 685 O O . THR A 1 92 ? -12.101 9.713 7.940 1.00 67.56 92 THR A O 1
ATOM 688 N N . ILE A 1 93 ? -10.247 10.040 9.161 1.00 79.75 93 ILE A N 1
ATOM 689 C CA . ILE A 1 93 ? -10.173 8.686 9.719 1.00 79.75 93 ILE A CA 1
ATOM 690 C C . ILE A 1 93 ? -10.573 8.691 11.194 1.00 79.75 93 ILE A C 1
ATOM 692 O O . ILE A 1 93 ? -10.210 9.583 11.955 1.00 79.75 93 ILE A O 1
ATOM 696 N N . SER A 1 94 ? -11.311 7.671 11.633 1.00 77.94 94 SER A N 1
ATOM 697 C CA . SER A 1 94 ? -11.529 7.470 13.074 1.00 77.94 94 SER A CA 1
ATOM 698 C C . SER A 1 94 ? -10.234 7.019 13.751 1.00 77.94 94 SER A C 1
ATOM 700 O O . SER A 1 94 ? -9.565 6.119 13.234 1.00 77.94 94 SER A O 1
ATOM 702 N N . LYS A 1 95 ? -9.932 7.545 14.947 1.00 78.12 95 LYS A N 1
ATOM 703 C CA . LYS A 1 95 ? -8.786 7.107 15.777 1.00 78.12 95 LYS A CA 1
ATOM 704 C C . LYS A 1 95 ? -8.695 5.587 15.914 1.00 78.12 95 LYS A C 1
ATOM 706 O O . LYS A 1 95 ? -7.623 4.998 15.835 1.00 78.12 95 LYS A O 1
ATOM 711 N N . LYS A 1 96 ? -9.844 4.926 16.059 1.00 82.94 96 LYS A N 1
ATOM 712 C CA . LYS A 1 96 ? -9.925 3.464 16.128 1.00 82.94 96 LYS A CA 1
ATOM 713 C C . LYS A 1 96 ? -9.452 2.765 14.851 1.00 82.94 96 LYS A C 1
ATOM 715 O O . LYS A 1 96 ? -8.798 1.732 14.942 1.00 82.94 96 LYS A O 1
ATOM 720 N N . THR A 1 97 ? -9.800 3.296 13.678 1.00 85.31 97 THR A N 1
ATOM 721 C CA . THR A 1 97 ? -9.348 2.723 12.400 1.00 85.31 97 THR A CA 1
ATOM 722 C C . THR A 1 97 ? -7.866 2.996 12.199 1.00 85.31 97 THR A C 1
ATOM 724 O O . THR A 1 97 ? -7.145 2.070 11.854 1.00 85.31 97 THR A O 1
ATOM 727 N N . LEU A 1 98 ? -7.394 4.203 12.520 1.00 86.69 98 LEU A N 1
ATOM 728 C CA . LEU A 1 98 ? -5.970 4.532 12.482 1.00 86.69 98 LEU A CA 1
ATOM 729 C C . LEU A 1 98 ? -5.146 3.590 13.371 1.00 86.69 98 LEU A C 1
ATOM 731 O O . LEU A 1 98 ? -4.179 2.995 12.907 1.00 86.69 98 LEU A O 1
ATOM 735 N N . PHE A 1 99 ? -5.596 3.340 14.603 1.00 87.69 99 PHE A N 1
ATOM 736 C CA . PHE A 1 99 ? -4.966 2.350 15.474 1.00 87.69 99 PHE A CA 1
ATOM 737 C C . PHE A 1 99 ? -4.927 0.952 14.843 1.00 87.69 99 PHE A C 1
ATOM 739 O O . PHE A 1 99 ? -3.949 0.227 15.008 1.00 87.69 99 PHE A O 1
ATOM 746 N N . TYR A 1 100 ? -5.973 0.544 14.117 1.00 89.75 100 TYR A N 1
ATOM 747 C CA . TYR A 1 100 ? -5.962 -0.742 13.424 1.00 89.75 100 TYR A CA 1
ATOM 748 C C . TYR A 1 100 ? -4.909 -0.809 12.317 1.00 89.75 100 TYR A C 1
ATOM 750 O O . TYR A 1 100 ? -4.288 -1.861 12.166 1.00 89.75 100 TYR A O 1
ATOM 758 N N . LEU A 1 101 ? -4.678 0.286 11.589 1.00 90.19 101 LEU A N 1
ATOM 759 C CA . LEU A 1 101 ? -3.615 0.372 10.586 1.00 90.19 101 LEU A CA 1
ATOM 760 C C . LEU A 1 101 ? -2.232 0.286 11.250 1.00 90.19 101 LEU A C 1
ATOM 762 O O . LEU A 1 101 ? -1.444 -0.590 10.899 1.00 90.19 101 LEU A O 1
ATOM 766 N N . ILE A 1 102 ? -1.988 1.090 12.292 1.00 88.94 102 ILE A N 1
ATOM 767 C CA . ILE A 1 102 ? -0.725 1.102 13.053 1.00 88.94 102 ILE A CA 1
ATOM 768 C C . ILE A 1 102 ? -0.429 -0.271 13.669 1.00 88.94 102 ILE A C 1
ATOM 770 O O . ILE A 1 102 ? 0.661 -0.820 13.529 1.00 88.94 102 ILE A O 1
ATOM 774 N N . ALA A 1 103 ? -1.422 -0.891 14.309 1.00 88.38 103 ALA A N 1
ATOM 775 C CA . ALA A 1 103 ? -1.264 -2.220 14.890 1.00 88.38 103 ALA A CA 1
ATOM 776 C C . ALA A 1 103 ? -1.009 -3.305 13.827 1.00 88.38 103 ALA A C 1
ATOM 778 O O . ALA A 1 103 ? -0.419 -4.339 14.147 1.00 88.38 103 ALA A O 1
ATOM 779 N N . THR A 1 104 ? -1.468 -3.103 12.587 1.00 90.31 104 THR A N 1
ATOM 780 C CA . THR A 1 104 ? -1.183 -4.003 11.457 1.00 90.31 104 THR A CA 1
ATOM 781 C C . THR A 1 104 ? 0.267 -3.852 10.999 1.00 90.31 104 THR A C 1
ATOM 783 O O . THR A 1 104 ? 0.954 -4.866 10.876 1.00 90.31 104 THR A O 1
ATOM 786 N N . LEU A 1 105 ? 0.771 -2.619 10.869 1.00 87.94 105 LEU A N 1
ATOM 787 C CA . LEU A 1 105 ? 2.188 -2.341 10.590 1.00 87.94 105 LEU A CA 1
ATOM 788 C C . LEU A 1 105 ? 3.104 -2.979 11.642 1.00 87.94 105 LEU A C 1
ATOM 790 O O . LEU A 1 105 ? 3.964 -3.792 11.307 1.00 87.94 105 LEU A O 1
ATOM 794 N N . ASN A 1 106 ? 2.818 -2.733 12.923 1.00 87.25 106 ASN A N 1
ATOM 795 C CA . ASN A 1 106 ? 3.542 -3.326 14.050 1.00 87.25 106 ASN A CA 1
ATOM 796 C C . ASN A 1 106 ? 3.467 -4.855 14.102 1.00 87.25 106 ASN A C 1
ATOM 798 O O . ASN A 1 106 ? 4.295 -5.486 14.742 1.00 87.25 106 ASN A O 1
ATOM 802 N N . SER A 1 107 ? 2.463 -5.481 13.484 1.00 85.19 107 SER A N 1
ATOM 803 C CA . SER A 1 107 ? 2.403 -6.947 13.406 1.00 85.19 107 SER A CA 1
ATOM 804 C C . SER A 1 107 ? 3.177 -7.496 12.203 1.00 85.19 107 SER A C 1
ATOM 806 O O . SER A 1 107 ? 3.561 -8.658 12.229 1.00 85.19 107 SER A O 1
ATOM 808 N N . THR A 1 108 ? 3.379 -6.685 11.161 1.00 84.94 108 THR A N 1
ATOM 809 C CA . THR A 1 108 ? 4.023 -7.093 9.900 1.00 84.94 108 THR A CA 1
ATOM 810 C C . THR A 1 108 ? 5.545 -6.969 9.960 1.00 84.94 108 THR A C 1
ATOM 812 O O . THR A 1 108 ? 6.263 -7.819 9.438 1.00 84.94 108 THR A O 1
ATOM 815 N N . PHE A 1 109 ? 6.035 -5.907 10.600 1.00 81.62 109 PHE A N 1
ATOM 816 C CA . PHE A 1 109 ? 7.449 -5.510 10.598 1.00 81.62 109 PHE A CA 1
ATOM 817 C C . PHE A 1 109 ? 8.156 -5.729 11.942 1.00 81.62 109 PHE A C 1
ATOM 819 O O . PHE A 1 109 ? 9.277 -5.277 12.136 1.00 81.62 109 PHE A O 1
ATOM 826 N N . ASN A 1 110 ? 7.514 -6.401 12.895 1.00 75.88 110 ASN A N 1
ATOM 827 C CA . ASN A 1 110 ? 8.137 -6.742 14.172 1.00 75.88 110 ASN A CA 1
ATOM 828 C C . ASN A 1 110 ? 9.125 -7.905 13.978 1.00 75.88 110 ASN A C 1
ATOM 830 O O . ASN A 1 110 ? 8.737 -8.905 13.364 1.00 75.88 110 ASN A O 1
ATOM 834 N N . PRO A 1 111 ? 10.368 -7.816 14.494 1.00 69.38 111 PRO A N 1
ATOM 835 C CA . PRO A 1 111 ? 10.898 -6.836 15.460 1.00 69.38 111 PRO A CA 1
ATOM 836 C C . PRO A 1 111 ? 11.677 -5.658 14.857 1.00 69.38 111 PRO A C 1
ATOM 838 O O . PRO A 1 111 ? 12.211 -4.846 15.608 1.00 69.38 111 PRO A O 1
ATOM 841 N N . ASP A 1 112 ? 11.765 -5.579 13.535 1.00 75.00 112 ASP A N 1
ATOM 842 C CA . ASP A 1 112 ? 12.667 -4.666 12.833 1.00 75.00 112 ASP A CA 1
ATOM 843 C C . ASP A 1 112 ? 12.262 -3.190 12.973 1.00 75.00 112 ASP A C 1
ATOM 845 O O . ASP A 1 112 ? 13.123 -2.312 12.923 1.00 75.00 112 ASP A O 1
ATOM 849 N N . TYR A 1 113 ? 10.970 -2.900 13.171 1.00 72.56 113 TYR A N 1
ATOM 850 C CA . TYR A 1 113 ? 10.476 -1.525 13.267 1.00 72.56 113 TYR A CA 1
ATOM 851 C C . TYR A 1 113 ? 9.297 -1.360 14.238 1.00 72.56 113 TYR A C 1
ATOM 853 O O . TYR A 1 113 ? 8.429 -2.233 14.335 1.00 72.56 113 TYR A O 1
ATOM 861 N N . ASP A 1 114 ? 9.248 -0.213 14.925 1.00 78.25 114 ASP A N 1
ATOM 862 C CA . ASP A 1 114 ? 8.151 0.193 15.812 1.00 78.25 114 ASP A CA 1
ATOM 863 C C . ASP A 1 114 ? 7.425 1.419 15.242 1.00 78.25 114 ASP A C 1
ATOM 865 O O . ASP A 1 114 ? 7.986 2.503 15.123 1.00 78.25 114 ASP A O 1
ATOM 869 N N . PHE A 1 115 ? 6.150 1.241 14.903 1.00 76.75 115 PHE A N 1
ATOM 870 C CA . PHE A 1 115 ? 5.251 2.261 14.363 1.00 76.75 115 PHE A CA 1
ATOM 871 C C . PHE A 1 115 ? 4.310 2.836 15.429 1.00 76.75 115 PHE A C 1
ATOM 873 O O . PHE A 1 115 ? 3.298 3.446 15.088 1.00 76.75 115 PHE A O 1
ATOM 880 N N . SER A 1 116 ? 4.573 2.621 16.723 1.00 75.06 116 SER A N 1
ATOM 881 C CA . SER A 1 116 ? 3.700 3.108 17.805 1.00 75.06 116 SER A CA 1
ATOM 882 C C . SER A 1 116 ? 3.467 4.627 17.769 1.00 75.06 116 SER A C 1
ATOM 884 O O . SER A 1 116 ? 2.370 5.067 18.116 1.00 75.06 116 SER A O 1
ATOM 886 N N . ASP A 1 117 ? 4.439 5.395 17.266 1.00 72.50 117 ASP A N 1
ATOM 887 C CA . ASP A 1 117 ? 4.382 6.859 17.142 1.00 72.50 117 ASP A CA 1
ATOM 888 C C . ASP A 1 117 ? 3.860 7.363 15.780 1.00 72.50 117 ASP A C 1
ATOM 890 O O . ASP A 1 117 ? 3.805 8.577 15.553 1.00 72.50 117 ASP A O 1
ATOM 894 N N . ALA A 1 118 ? 3.458 6.464 14.870 1.00 80.19 118 ALA A N 1
ATOM 895 C CA . ALA A 1 118 ? 3.005 6.829 13.528 1.00 80.19 118 ALA A CA 1
ATOM 896 C C . ALA A 1 118 ? 1.772 7.751 13.570 1.00 80.19 118 ALA A C 1
ATOM 898 O O . ALA A 1 118 ? 0.784 7.507 14.278 1.00 80.19 118 ALA A O 1
ATOM 899 N N . LYS A 1 119 ? 1.825 8.836 12.792 1.00 78.88 119 LYS A N 1
ATOM 900 C CA . LYS A 1 119 ? 0.843 9.930 12.849 1.00 78.88 119 LYS A CA 1
ATOM 901 C C . LYS A 1 119 ? -0.195 9.832 11.738 1.00 78.88 119 LYS A C 1
ATOM 903 O O . LYS A 1 119 ? 0.045 9.257 10.685 1.00 78.88 119 LYS A O 1
ATOM 908 N N . SER A 1 120 ? -1.355 10.464 11.936 1.00 79.38 120 SER A N 1
ATOM 909 C CA . SER A 1 120 ? -2.458 10.429 10.960 1.00 79.38 120 SER A CA 1
ATOM 910 C C . SER A 1 120 ? -2.098 11.015 9.589 1.00 79.38 120 SER A C 1
ATOM 912 O O . SER A 1 120 ? -2.705 10.624 8.599 1.00 79.38 120 SER A O 1
ATOM 914 N N . HIS A 1 121 ? -1.118 11.920 9.516 1.00 77.44 121 HIS A N 1
ATOM 915 C CA . HIS A 1 121 ? -0.655 12.519 8.260 1.00 77.44 121 HIS A CA 1
ATOM 916 C C . HIS A 1 121 ? 0.302 11.631 7.452 1.00 77.44 121 HIS A C 1
ATOM 918 O O . HIS A 1 121 ? 0.627 11.989 6.330 1.00 77.44 121 HIS A O 1
ATOM 924 N N . GLU A 1 122 ? 0.738 10.483 7.963 1.00 82.06 122 GLU A N 1
ATOM 925 C CA . GLU A 1 122 ? 1.484 9.489 7.167 1.00 82.06 122 GLU A CA 1
ATOM 926 C C . GLU A 1 122 ? 0.532 8.526 6.435 1.00 82.06 122 GLU A C 1
ATOM 928 O O . GLU A 1 122 ? 0.940 7.695 5.623 1.00 82.06 122 GLU A O 1
ATOM 933 N N . PHE A 1 123 ? -0.769 8.628 6.722 1.00 85.44 123 PHE A N 1
ATOM 934 C CA . PHE A 1 123 ? -1.807 7.825 6.100 1.00 85.44 123 PHE A CA 1
ATOM 935 C C . PHE A 1 123 ? -2.646 8.690 5.169 1.00 85.44 123 PHE A C 1
ATOM 937 O O . PHE A 1 123 ? -3.064 9.791 5.528 1.00 85.44 123 PHE A O 1
ATOM 944 N N . SER A 1 124 ? -2.965 8.150 3.998 1.00 86.75 124 SER A N 1
ATOM 945 C CA . SER A 1 124 ? -3.890 8.762 3.043 1.00 86.75 124 SER A CA 1
ATOM 946 C C . SER A 1 124 ? -4.995 7.767 2.706 1.00 86.75 124 SER A C 1
ATOM 948 O O . SER A 1 124 ? -4.784 6.554 2.730 1.00 86.75 124 SER A O 1
ATOM 950 N N . LYS A 1 125 ? -6.205 8.256 2.438 1.00 87.12 125 LYS A N 1
ATOM 951 C CA . LYS A 1 125 ? -7.314 7.409 1.988 1.00 87.12 125 LYS A CA 1
ATOM 952 C C . LYS A 1 125 ? -7.404 7.484 0.474 1.00 87.12 125 LYS A C 1
ATOM 954 O O . LYS A 1 125 ? -7.434 8.569 -0.097 1.00 87.12 125 LYS A O 1
ATOM 959 N N . GLU A 1 126 ? -7.420 6.322 -0.161 1.00 87.25 126 GLU A N 1
ATOM 960 C CA . GLU A 1 126 ? -7.416 6.224 -1.614 1.00 87.25 126 GLU A CA 1
ATOM 961 C C . GLU A 1 126 ? -8.843 6.371 -2.167 1.00 87.25 126 GLU A C 1
ATOM 963 O O . GLU A 1 126 ? -9.778 5.758 -1.639 1.00 87.25 126 GLU A O 1
ATOM 968 N N . PRO A 1 127 ? -9.038 7.158 -3.241 1.00 81.44 127 PRO A N 1
ATOM 969 C CA . PRO A 1 127 ? -10.367 7.549 -3.706 1.00 81.44 127 PRO A CA 1
ATOM 970 C C . PRO A 1 127 ? -11.120 6.416 -4.413 1.00 81.44 127 PRO A C 1
ATOM 972 O O . PRO A 1 127 ? -12.350 6.413 -4.438 1.00 81.44 127 PRO A O 1
ATOM 975 N N . SER A 1 128 ? -10.411 5.458 -5.022 1.00 84.94 128 SER A N 1
ATOM 976 C CA . SER A 1 128 ? -11.047 4.319 -5.688 1.00 84.94 128 SER A CA 1
ATOM 977 C C . SER A 1 128 ? -10.148 3.087 -5.759 1.00 84.94 128 SER A C 1
ATOM 979 O O . SER A 1 128 ? -8.926 3.183 -5.852 1.00 84.94 128 SER A O 1
ATOM 981 N N . LEU A 1 129 ? -10.774 1.910 -5.800 1.00 88.75 129 LEU A N 1
ATOM 982 C CA . LEU A 1 129 ? -10.079 0.645 -6.039 1.00 88.75 129 LEU A CA 1
ATOM 983 C C . LEU A 1 129 ? -9.351 0.639 -7.385 1.00 88.75 129 LEU A C 1
ATOM 985 O O . LEU A 1 129 ? -8.200 0.221 -7.457 1.00 88.75 129 LEU A O 1
ATOM 989 N N . GLN A 1 130 ? -10.015 1.114 -8.442 1.00 89.25 130 GLN A N 1
ATOM 990 C CA . GLN A 1 130 ? -9.446 1.111 -9.788 1.00 89.25 130 GLN A CA 1
ATOM 991 C C . GLN A 1 130 ? -8.172 1.955 -9.861 1.00 89.25 130 GLN A C 1
ATOM 993 O O . GLN A 1 130 ? -7.226 1.584 -10.551 1.00 89.25 130 GLN A O 1
ATOM 998 N N . TRP A 1 131 ? -8.139 3.068 -9.128 1.00 87.00 131 TRP A N 1
ATOM 999 C CA . TRP A 1 131 ? -6.954 3.905 -9.001 1.00 87.00 131 TRP A CA 1
ATOM 1000 C C . TRP A 1 131 ? -5.775 3.135 -8.403 1.00 87.00 131 TRP A C 1
ATOM 1002 O O . TRP A 1 131 ? -4.706 3.082 -9.007 1.00 87.00 131 TRP A O 1
ATOM 1012 N N . VAL A 1 132 ? -6.000 2.460 -7.274 1.00 90.19 132 VAL A N 1
ATOM 1013 C CA . VAL A 1 132 ? -4.979 1.648 -6.598 1.00 90.19 132 VAL A CA 1
ATOM 1014 C C . VAL A 1 132 ? -4.518 0.493 -7.483 1.00 90.19 132 VAL A C 1
ATOM 1016 O O . VAL A 1 132 ? -3.319 0.259 -7.604 1.00 90.19 132 VAL A O 1
ATOM 1019 N N . MET A 1 133 ? -5.443 -0.191 -8.164 1.00 90.62 133 MET A N 1
ATOM 1020 C CA . MET A 1 133 ? -5.098 -1.251 -9.115 1.00 90.62 133 MET A CA 1
ATOM 1021 C C . MET A 1 133 ? -4.198 -0.724 -10.232 1.00 90.62 133 MET A C 1
ATOM 1023 O O . MET A 1 133 ? -3.149 -1.304 -10.479 1.00 90.62 133 MET A O 1
ATOM 1027 N N . ASN A 1 134 ? -4.553 0.407 -10.849 1.00 90.69 134 ASN A N 1
ATOM 1028 C CA . ASN A 1 134 ? -3.755 1.007 -11.917 1.00 90.69 134 ASN A CA 1
ATOM 1029 C C . ASN A 1 134 ? -2.364 1.451 -11.432 1.00 90.69 134 ASN A C 1
ATOM 1031 O O . ASN A 1 134 ? -1.392 1.283 -12.165 1.00 90.69 134 ASN A O 1
ATOM 1035 N N . ALA A 1 135 ? -2.254 1.995 -10.215 1.00 88.69 135 ALA A N 1
ATOM 1036 C CA . ALA A 1 135 ? -0.976 2.400 -9.628 1.00 88.69 135 ALA A CA 1
ATOM 1037 C C . ALA A 1 135 ? -0.063 1.191 -9.360 1.00 88.69 135 ALA A C 1
ATOM 1039 O O . ALA A 1 135 ? 1.100 1.178 -9.768 1.00 88.69 135 ALA A O 1
ATOM 1040 N N . VAL A 1 136 ? -0.613 0.139 -8.744 1.00 90.00 136 VAL A N 1
ATOM 1041 C CA . VAL A 1 136 ? 0.083 -1.135 -8.513 1.00 90.00 136 VAL A CA 1
ATOM 1042 C C . VAL A 1 136 ? 0.502 -1.772 -9.839 1.00 90.00 136 VAL A C 1
ATOM 1044 O O . VAL A 1 136 ? 1.652 -2.187 -9.986 1.00 90.00 136 VAL A O 1
ATOM 1047 N N . ASP A 1 137 ? -0.410 -1.816 -10.813 1.00 90.50 137 ASP A N 1
ATOM 1048 C CA . ASP A 1 137 ? -0.152 -2.370 -12.138 1.00 90.50 137 ASP A CA 1
ATOM 1049 C C . ASP A 1 137 ? 0.950 -1.582 -12.858 1.00 90.50 137 ASP A C 1
ATOM 1051 O O . ASP A 1 137 ? 1.804 -2.189 -13.494 1.00 90.50 137 ASP A O 1
ATOM 1055 N N . GLY A 1 138 ? 0.965 -0.250 -12.749 1.00 88.62 138 GLY A N 1
ATOM 1056 C CA . GLY A 1 138 ? 1.994 0.608 -13.338 1.00 88.62 138 GLY A CA 1
ATOM 1057 C C . GLY A 1 138 ? 3.392 0.294 -12.805 1.00 88.62 138 GLY A C 1
ATOM 1058 O O . GLY A 1 138 ? 4.300 0.030 -13.594 1.00 88.62 138 GLY A O 1
ATOM 1059 N N . ASN A 1 139 ? 3.540 0.236 -11.479 1.00 88.19 139 ASN A N 1
ATOM 1060 C CA . ASN A 1 139 ? 4.817 -0.052 -10.820 1.00 88.19 139 ASN A CA 1
ATOM 1061 C C . ASN A 1 139 ? 5.304 -1.480 -11.111 1.00 88.19 139 ASN A C 1
ATOM 1063 O O . ASN A 1 139 ? 6.446 -1.692 -11.521 1.00 88.19 139 ASN A O 1
ATOM 1067 N N . LEU A 1 140 ? 4.425 -2.477 -10.962 1.00 86.50 140 LEU A N 1
ATOM 1068 C CA . LEU A 1 140 ? 4.799 -3.878 -11.157 1.00 86.50 140 LEU A CA 1
ATOM 1069 C C . LEU A 1 140 ? 5.025 -4.228 -12.629 1.00 86.50 140 LEU A C 1
ATOM 1071 O O . LEU A 1 140 ? 5.945 -4.979 -12.935 1.00 86.50 140 LEU A O 1
ATOM 1075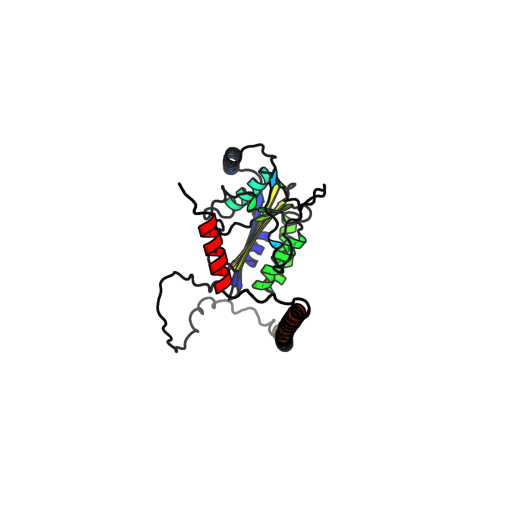 N N . ASN A 1 141 ? 4.245 -3.682 -13.562 1.00 87.50 141 ASN A N 1
ATOM 1076 C CA . ASN A 1 141 ? 4.457 -3.920 -14.992 1.00 87.50 141 ASN A CA 1
ATOM 1077 C C . ASN A 1 141 ? 5.740 -3.237 -15.494 1.00 87.50 141 ASN A C 1
ATOM 1079 O O . ASN A 1 141 ? 6.387 -3.781 -16.384 1.00 87.50 141 ASN A O 1
ATOM 1083 N N . ALA A 1 142 ? 6.138 -2.098 -14.912 1.00 85.00 142 ALA A N 1
ATOM 1084 C CA . ALA A 1 142 ? 7.399 -1.438 -15.248 1.00 85.00 142 ALA A CA 1
ATOM 1085 C C . ALA A 1 142 ? 8.632 -2.269 -14.849 1.00 85.00 142 ALA A C 1
ATOM 1087 O O . ALA A 1 142 ? 9.612 -2.275 -15.586 1.00 85.00 142 ALA A O 1
ATOM 1088 N N . THR A 1 143 ? 8.585 -2.991 -13.721 1.00 83.31 143 THR A N 1
ATOM 1089 C CA . THR A 1 143 ? 9.750 -3.739 -13.202 1.00 83.31 143 THR A CA 1
ATOM 1090 C C . THR A 1 143 ? 9.708 -5.250 -13.492 1.00 83.31 143 THR A C 1
ATOM 1092 O O . THR A 1 143 ? 10.745 -5.857 -13.746 1.00 83.31 143 THR A O 1
ATOM 1095 N N . ALA A 1 144 ? 8.530 -5.886 -13.474 1.00 82.62 144 ALA A N 1
ATOM 1096 C CA . ALA A 1 144 ? 8.362 -7.331 -13.698 1.00 82.62 144 ALA A CA 1
ATOM 1097 C C . ALA A 1 144 ? 7.789 -7.706 -15.076 1.00 82.62 144 ALA A C 1
ATOM 1099 O O . ALA A 1 144 ? 7.784 -8.892 -15.420 1.00 82.62 144 ALA A O 1
ATOM 1100 N N . GLY A 1 145 ? 7.279 -6.743 -15.851 1.00 84.75 145 GLY A N 1
ATOM 1101 C CA . GLY A 1 145 ? 6.765 -6.965 -17.205 1.00 84.75 145 GLY A CA 1
ATOM 1102 C C . GLY A 1 145 ? 5.811 -8.162 -17.317 1.00 84.75 145 GLY A C 1
ATOM 1103 O O . GLY A 1 145 ? 4.786 -8.243 -16.632 1.00 84.75 145 GLY A O 1
ATOM 1104 N N . ASP A 1 146 ? 6.157 -9.119 -18.182 1.00 82.81 146 ASP A N 1
ATOM 1105 C CA . ASP A 1 146 ? 5.311 -10.276 -18.498 1.00 82.81 146 ASP A CA 1
ATOM 1106 C C . ASP A 1 146 ? 5.094 -11.237 -17.317 1.00 82.81 146 ASP A C 1
ATOM 1108 O O . ASP A 1 146 ? 4.027 -11.854 -17.222 1.00 82.81 146 ASP A O 1
ATOM 1112 N N . HIS A 1 147 ? 6.037 -11.323 -16.369 1.00 84.06 147 HIS A N 1
ATOM 1113 C CA . HIS A 1 147 ? 5.853 -12.135 -15.162 1.00 84.06 147 HIS A CA 1
ATOM 1114 C C . HIS A 1 147 ? 4.656 -11.636 -14.350 1.00 84.06 147 HIS A C 1
ATOM 1116 O O . HIS A 1 147 ? 3.773 -12.424 -13.999 1.00 84.06 147 HIS A O 1
ATOM 1122 N N . TYR A 1 148 ? 4.558 -10.320 -14.147 1.00 87.31 148 TYR A N 1
ATOM 1123 C CA . TYR A 1 148 ? 3.421 -9.733 -13.449 1.00 87.31 148 TYR A CA 1
ATOM 1124 C C . TYR A 1 148 ? 2.113 -9.881 -14.230 1.00 87.31 148 TYR A C 1
ATOM 1126 O O . TYR A 1 148 ? 1.085 -10.185 -13.632 1.00 87.31 148 TYR A O 1
ATOM 1134 N N . ARG A 1 149 ? 2.127 -9.745 -15.564 1.00 86.88 149 ARG A N 1
ATOM 1135 C CA . ARG A 1 149 ? 0.908 -9.885 -16.386 1.00 86.88 149 ARG A CA 1
ATOM 1136 C C . ARG A 1 149 ? 0.224 -11.237 -16.203 1.00 86.88 149 ARG A C 1
ATOM 1138 O O . ARG A 1 149 ? -1.003 -11.289 -16.136 1.00 86.88 149 ARG A O 1
ATOM 1145 N N . SER A 1 150 ? 1.006 -12.310 -16.085 1.00 88.38 150 SER A N 1
ATOM 1146 C CA . SER A 1 150 ? 0.470 -13.649 -15.816 1.00 88.38 150 SER A CA 1
ATOM 1147 C C . SER A 1 150 ? -0.094 -13.794 -14.394 1.00 88.38 150 SER A C 1
ATOM 1149 O O . SER A 1 150 ? -1.125 -14.437 -14.199 1.00 88.38 150 SER A O 1
ATOM 1151 N N . LEU A 1 151 ? 0.533 -13.136 -13.411 1.00 88.88 151 LEU A N 1
ATOM 1152 C CA . LEU A 1 151 ? 0.160 -13.192 -11.996 1.00 88.88 151 LEU A CA 1
ATOM 1153 C C . LEU A 1 151 ? -1.019 -12.273 -11.641 1.00 88.88 151 LEU A C 1
ATOM 1155 O O . LEU A 1 151 ? -1.795 -12.597 -10.745 1.00 88.88 151 LEU A O 1
ATOM 1159 N N . ARG A 1 152 ? -1.179 -11.146 -12.345 1.00 90.44 152 ARG A N 1
ATOM 1160 C CA . ARG A 1 152 ? -2.143 -10.073 -12.050 1.00 90.44 152 ARG A CA 1
ATOM 1161 C C . ARG A 1 152 ? -3.558 -10.596 -11.815 1.00 90.44 152 ARG A C 1
ATOM 1163 O O . ARG A 1 152 ? -4.202 -10.215 -10.843 1.00 90.44 152 ARG A O 1
ATOM 1170 N N . SER A 1 153 ? -4.038 -11.479 -12.691 1.00 91.44 153 SER A N 1
ATOM 1171 C CA . SER A 1 153 ? -5.391 -12.040 -12.583 1.00 91.44 153 SER A CA 1
ATOM 1172 C C . SER A 1 153 ? -5.574 -12.872 -11.308 1.00 91.44 153 SER A C 1
ATOM 1174 O O . SER A 1 153 ? -6.549 -12.682 -10.585 1.00 91.44 153 SER A O 1
ATOM 1176 N N . ALA A 1 154 ? -4.609 -13.740 -10.993 1.00 91.44 154 ALA A N 1
ATOM 1177 C CA . ALA A 1 154 ? -4.622 -14.574 -9.797 1.00 91.44 154 ALA A CA 1
ATOM 1178 C C . ALA A 1 154 ? -4.476 -13.742 -8.514 1.00 91.44 154 ALA A C 1
ATOM 1180 O O . ALA A 1 154 ? -5.173 -14.003 -7.535 1.00 91.44 154 ALA A O 1
ATOM 1181 N N . LEU A 1 155 ? -3.620 -12.715 -8.547 1.00 91.38 155 LEU A N 1
ATOM 1182 C CA . LEU A 1 155 ? -3.403 -11.768 -7.457 1.00 91.38 155 LEU A CA 1
ATOM 1183 C C . LEU A 1 1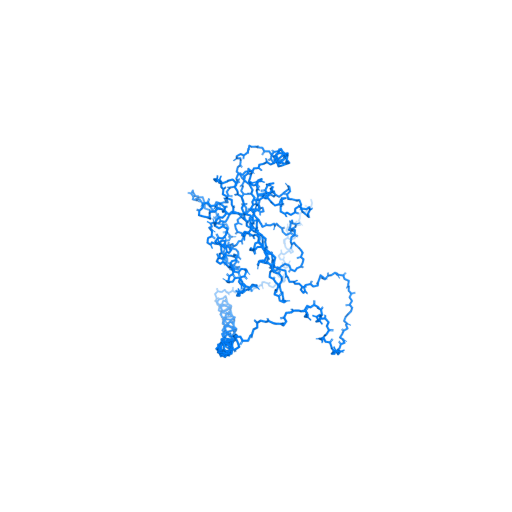55 ? -4.717 -11.097 -7.041 1.00 91.38 155 LEU A C 1
ATOM 1185 O O . LEU A 1 155 ? -5.167 -11.254 -5.906 1.00 91.38 155 LEU A O 1
ATOM 1189 N N . TRP A 1 156 ? -5.358 -10.385 -7.969 1.00 91.94 156 TRP A N 1
ATOM 1190 C CA . TRP A 1 156 ? -6.569 -9.629 -7.656 1.00 91.94 156 TRP A CA 1
ATOM 1191 C C . TRP A 1 156 ? -7.756 -10.541 -7.331 1.00 91.94 156 TRP A C 1
ATOM 1193 O O . TRP A 1 156 ? -8.539 -10.214 -6.442 1.00 91.94 156 TRP A O 1
ATOM 1203 N N . ALA A 1 157 ? -7.851 -11.717 -7.963 1.00 92.44 157 ALA A N 1
ATOM 1204 C CA . ALA A 1 157 ? -8.878 -12.705 -7.637 1.00 92.44 157 ALA A CA 1
ATOM 1205 C C . ALA A 1 157 ? -8.734 -13.264 -6.210 1.00 92.44 157 ALA A C 1
ATOM 1207 O O . ALA A 1 157 ? -9.734 -13.455 -5.516 1.00 92.44 157 ALA A O 1
ATOM 1208 N N . ALA A 1 158 ? -7.507 -13.518 -5.744 1.00 92.31 158 ALA A N 1
ATOM 1209 C CA . ALA A 1 158 ? -7.279 -14.001 -4.384 1.00 92.31 158 ALA A CA 1
ATOM 1210 C C . ALA A 1 158 ? -7.566 -12.924 -3.332 1.00 92.31 158 ALA A C 1
ATOM 1212 O O . ALA A 1 158 ? -8.176 -13.227 -2.305 1.00 92.31 158 ALA A O 1
ATOM 1213 N N . VAL A 1 159 ? -7.177 -11.672 -3.600 1.00 91.69 159 VAL A N 1
ATOM 1214 C CA . VAL A 1 159 ? -7.489 -10.546 -2.710 1.00 91.69 159 VAL A CA 1
ATOM 1215 C C . VAL A 1 159 ? -9.004 -10.339 -2.633 1.00 91.69 159 VAL A C 1
ATOM 1217 O O . VAL A 1 159 ? -9.548 -10.251 -1.533 1.00 91.69 159 VAL A O 1
ATOM 1220 N N . ASP A 1 160 ? -9.710 -10.345 -3.767 1.00 92.25 160 ASP A N 1
ATOM 1221 C CA . ASP A 1 160 ? -11.168 -10.185 -3.788 1.00 92.25 160 ASP A CA 1
ATOM 1222 C C . ASP A 1 160 ? -11.898 -11.301 -3.031 1.00 92.25 160 ASP A C 1
ATOM 1224 O O . ASP A 1 160 ? -12.811 -11.035 -2.245 1.00 92.25 160 ASP A O 1
ATOM 1228 N N . LYS A 1 161 ? -11.424 -12.544 -3.160 1.00 91.12 161 LYS A N 1
ATOM 1229 C CA . LYS A 1 161 ? -11.945 -13.686 -2.400 1.00 91.12 161 LYS A CA 1
ATOM 1230 C C . LYS A 1 161 ? -11.758 -13.531 -0.883 1.00 91.12 161 LYS A C 1
ATOM 1232 O O . LYS A 1 161 ? -12.611 -13.986 -0.125 1.00 91.12 161 LYS A O 1
ATOM 1237 N N . GLU A 1 162 ? -10.663 -12.919 -0.431 1.00 89.06 162 GLU A N 1
ATOM 1238 C CA . GLU A 1 162 ? -10.328 -12.795 0.996 1.00 89.06 162 GLU A CA 1
ATOM 1239 C C . GLU A 1 162 ? -11.044 -11.626 1.695 1.00 89.06 162 GLU A C 1
ATOM 1241 O O . GLU A 1 162 ? -11.425 -11.752 2.868 1.00 89.06 162 GLU A O 1
ATOM 1246 N N . ILE A 1 163 ? -11.201 -10.484 1.010 1.00 88.81 163 ILE A N 1
ATOM 1247 C CA . ILE A 1 163 ? -11.666 -9.231 1.633 1.00 88.81 163 ILE A CA 1
ATOM 1248 C C . ILE A 1 163 ? -12.889 -8.591 0.966 1.00 88.81 163 ILE A C 1
ATOM 1250 O O . ILE A 1 163 ? -13.475 -7.692 1.565 1.00 88.81 163 ILE A O 1
ATOM 1254 N N . SER A 1 164 ? -13.325 -9.080 -0.202 1.00 89.94 164 SER A N 1
ATOM 1255 C CA . SER A 1 164 ? -14.405 -8.510 -1.026 1.00 89.94 164 SER A CA 1
ATOM 1256 C C . SER A 1 164 ? -14.184 -7.028 -1.353 1.00 89.94 164 SER A C 1
ATOM 1258 O O . SER A 1 164 ? -14.656 -6.143 -0.638 1.00 89.94 164 SER A O 1
ATOM 1260 N N . LEU A 1 165 ? -13.502 -6.741 -2.464 1.00 85.56 165 LEU A N 1
ATOM 1261 C CA . LEU A 1 165 ? -12.981 -5.409 -2.796 1.00 85.56 165 LEU A CA 1
ATOM 1262 C C . LEU A 1 165 ? -14.065 -4.330 -2.982 1.00 85.56 165 LEU A C 1
ATOM 1264 O O . LEU A 1 165 ? -13.810 -3.156 -2.726 1.00 85.56 165 LEU A O 1
ATOM 1268 N N . HIS A 1 166 ? -15.287 -4.710 -3.370 1.00 81.25 166 HIS A N 1
ATOM 1269 C CA . HIS A 1 166 ? -16.394 -3.786 -3.675 1.00 81.25 166 HIS A CA 1
ATOM 1270 C C . HIS A 1 166 ? -16.905 -2.976 -2.458 1.00 81.25 166 HIS A C 1
ATOM 1272 O O . HIS A 1 166 ? -17.675 -2.029 -2.611 1.00 81.25 166 HIS A O 1
ATOM 1278 N N . GLY A 1 167 ? -16.533 -3.344 -1.230 1.00 80.00 167 GLY A N 1
ATOM 1279 C CA . GLY A 1 167 ? -16.992 -2.668 -0.009 1.00 80.00 167 GLY A CA 1
ATOM 1280 C C . GLY A 1 167 ? -15.875 -2.289 0.955 1.00 80.00 167 GLY A C 1
ATOM 1281 O O . GLY A 1 167 ? -16.154 -2.120 2.144 1.00 80.00 167 GLY A O 1
ATOM 1282 N N . CYS A 1 168 ? -14.635 -2.230 0.471 1.00 88.12 168 CYS A N 1
ATOM 1283 C CA . CYS A 1 168 ? -13.462 -1.954 1.289 1.00 88.12 168 CYS A CA 1
ATOM 1284 C C . CYS A 1 168 ? -13.088 -0.475 1.257 1.00 88.12 168 CYS A C 1
ATOM 1286 O O . CYS A 1 168 ? -13.064 0.143 0.196 1.00 88.12 168 CYS A O 1
ATOM 1288 N N . ASP A 1 169 ? -12.726 0.052 2.423 1.00 90.25 169 ASP A N 1
ATOM 1289 C CA . ASP A 1 169 ? -12.013 1.320 2.517 1.00 90.25 169 ASP A CA 1
ATOM 1290 C C . ASP A 1 169 ? -10.526 1.042 2.271 1.00 90.25 169 ASP A C 1
ATOM 1292 O O . ASP A 1 169 ? -9.962 0.128 2.882 1.00 90.25 169 ASP A O 1
ATOM 1296 N N . ILE A 1 170 ? -9.899 1.805 1.377 1.00 91.94 170 ILE A N 1
ATOM 1297 C CA . ILE A 1 170 ? -8.491 1.618 1.021 1.00 91.94 170 ILE A CA 1
ATOM 1298 C C . ILE A 1 170 ? -7.674 2.768 1.595 1.00 91.94 170 ILE A C 1
ATOM 1300 O O . ILE A 1 170 ? -8.015 3.935 1.409 1.00 91.94 170 ILE A O 1
ATOM 1304 N N . TYR A 1 171 ? -6.594 2.429 2.286 1.00 91.25 171 TYR A N 1
ATOM 1305 C CA . TYR A 1 171 ? -5.648 3.393 2.833 1.00 91.25 171 TYR A CA 1
ATOM 1306 C C . TYR A 1 171 ? -4.251 3.115 2.287 1.00 91.25 171 TYR A C 1
ATOM 1308 O O . TYR A 1 171 ? -3.904 1.960 2.048 1.00 91.25 171 TYR A O 1
ATOM 1316 N N . SER A 1 172 ? -3.449 4.155 2.120 1.00 89.69 172 SER A N 1
ATOM 1317 C CA . SER A 1 172 ? -2.024 4.071 1.816 1.00 89.69 172 SER A CA 1
ATOM 1318 C C . SER A 1 172 ? -1.214 4.562 3.012 1.00 89.69 172 SER A C 1
ATOM 1320 O O . SER A 1 172 ? -1.605 5.541 3.651 1.00 89.69 172 SER A O 1
ATOM 1322 N N . TYR A 1 173 ? -0.087 3.915 3.298 1.00 87.69 173 TYR A N 1
ATOM 1323 C CA . TYR A 1 173 ? 0.919 4.425 4.230 1.00 87.69 173 TYR A CA 1
ATOM 1324 C C . TYR A 1 173 ? 2.125 4.941 3.452 1.00 87.69 173 TYR A C 1
ATOM 1326 O O . TYR A 1 173 ? 2.820 4.163 2.791 1.00 87.69 173 TYR A O 1
ATOM 1334 N N . ASN A 1 174 ? 2.334 6.251 3.538 1.00 82.81 174 ASN A N 1
ATOM 1335 C CA . ASN A 1 174 ? 3.399 6.982 2.871 1.00 82.81 174 ASN A CA 1
ATOM 1336 C C . ASN A 1 174 ? 4.217 7.673 3.973 1.00 82.81 174 ASN A C 1
ATOM 1338 O O . ASN A 1 174 ? 3.836 8.769 4.393 1.00 82.81 174 ASN A O 1
ATOM 1342 N N . PRO A 1 175 ? 5.261 7.016 4.510 1.00 74.94 175 PRO A N 1
ATOM 1343 C CA . PRO A 1 175 ? 6.075 7.607 5.564 1.00 74.94 175 PRO A CA 1
ATOM 1344 C C . PRO A 1 175 ? 6.794 8.860 5.055 1.00 74.94 175 PRO A C 1
ATOM 1346 O O . PRO A 1 175 ? 7.150 8.959 3.878 1.00 74.94 175 PRO A O 1
ATOM 1349 N N . ASP A 1 176 ? 7.041 9.809 5.956 1.00 64.75 176 ASP A N 1
ATOM 1350 C CA . ASP A 1 176 ? 7.933 10.931 5.673 1.00 64.75 176 ASP A CA 1
ATOM 1351 C C . ASP A 1 176 ? 9.374 10.421 5.499 1.00 64.75 176 ASP A C 1
ATOM 1353 O O . ASP A 1 176 ? 9.776 9.467 6.161 1.00 64.75 176 ASP A O 1
ATOM 1357 N N . PHE A 1 177 ? 10.190 11.094 4.678 1.00 58.00 177 PHE A N 1
ATOM 1358 C CA . PHE A 1 177 ? 11.592 10.716 4.406 1.00 58.00 177 PHE A CA 1
ATOM 1359 C C . PHE A 1 177 ? 12.449 10.450 5.665 1.00 58.00 177 PHE A C 1
ATOM 1361 O O . PHE A 1 177 ? 13.420 9.706 5.592 1.00 58.00 177 PHE A O 1
ATOM 1368 N N . ALA A 1 178 ? 12.120 11.054 6.814 1.00 54.00 178 ALA A N 1
ATOM 1369 C CA . ALA A 1 178 ? 12.831 10.854 8.083 1.00 54.00 178 ALA A CA 1
ATOM 1370 C C . ALA A 1 178 ? 12.347 9.633 8.894 1.00 54.00 178 ALA A C 1
ATOM 1372 O O . ALA A 1 178 ? 13.061 9.160 9.776 1.00 54.00 178 ALA A O 1
ATOM 1373 N N . SER A 1 179 ? 11.144 9.144 8.602 1.00 55.72 179 SER A N 1
ATOM 1374 C CA . SER A 1 179 ? 10.462 8.045 9.292 1.00 55.72 179 SER A CA 1
ATOM 1375 C C . SER A 1 179 ? 10.309 6.815 8.391 1.00 55.72 179 SER A C 1
ATOM 1377 O O . SER A 1 179 ? 9.588 5.890 8.751 1.00 55.72 179 SER A O 1
ATO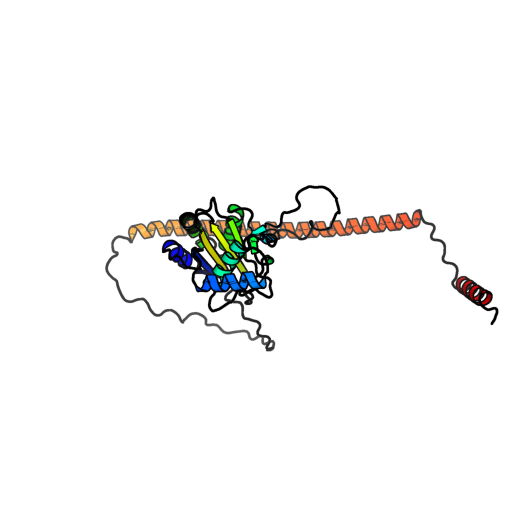M 1379 N N . ASP A 1 180 ? 10.928 6.803 7.203 1.00 62.66 180 ASP A N 1
ATOM 1380 C CA . ASP A 1 180 ? 10.786 5.699 6.256 1.00 62.66 180 ASP A CA 1
ATOM 1381 C C . ASP A 1 180 ? 11.719 4.529 6.628 1.00 62.66 180 ASP A C 1
ATOM 1383 O O . ASP A 1 180 ? 12.939 4.651 6.488 1.00 62.66 180 ASP A O 1
ATOM 1387 N N . PRO A 1 181 ? 11.188 3.365 7.056 1.00 58.34 181 PRO A N 1
ATOM 1388 C CA . PRO A 1 181 ? 11.982 2.145 7.233 1.00 58.34 181 PRO A CA 1
ATOM 1389 C C . PRO A 1 181 ? 12.637 1.658 5.933 1.00 58.34 181 PRO A C 1
ATOM 1391 O O . PRO A 1 181 ? 13.548 0.835 5.977 1.00 58.34 181 PRO A O 1
ATOM 1394 N N . PHE A 1 182 ? 12.166 2.135 4.778 1.00 56.41 182 PHE A N 1
ATOM 1395 C CA . PHE A 1 182 ? 12.695 1.816 3.457 1.00 56.41 182 PHE A CA 1
ATOM 1396 C C . PHE A 1 182 ? 13.570 2.919 2.867 1.00 56.41 182 PHE A C 1
ATOM 1398 O O . PHE A 1 182 ? 13.920 2.823 1.691 1.00 56.41 182 PHE A O 1
ATOM 1405 N N . GLY A 1 183 ? 14.003 3.890 3.679 1.00 54.31 183 GLY A N 1
ATOM 1406 C CA . GLY A 1 183 ? 15.027 4.871 3.309 1.00 54.31 183 GLY A CA 1
ATOM 1407 C C . GLY A 1 183 ? 16.412 4.265 3.029 1.00 54.31 183 GLY A C 1
ATOM 1408 O O . GLY A 1 183 ? 17.381 5.005 2.907 1.00 54.31 183 GLY A O 1
ATOM 1409 N N . GLU A 1 184 ? 16.521 2.932 2.945 1.00 54.91 184 GLU A N 1
ATOM 1410 C CA . GLU A 1 184 ? 17.689 2.240 2.408 1.00 54.91 184 GLU A CA 1
ATOM 1411 C C . GLU A 1 184 ? 17.949 2.718 0.974 1.00 54.91 184 GLU A C 1
ATOM 1413 O O . GLU A 1 184 ? 17.100 2.592 0.081 1.00 54.91 184 GLU A O 1
ATOM 1418 N N . ASP A 1 185 ? 19.148 3.246 0.751 1.00 57.12 185 ASP A N 1
ATOM 1419 C CA . ASP A 1 185 ? 19.581 3.702 -0.557 1.00 57.12 185 ASP A CA 1
ATOM 1420 C C . ASP A 1 185 ? 19.483 2.554 -1.589 1.00 57.12 185 ASP A C 1
ATOM 1422 O O . ASP A 1 185 ? 20.053 1.475 -1.411 1.00 57.12 185 ASP A O 1
ATOM 1426 N N . GLY A 1 186 ? 18.714 2.769 -2.664 1.00 66.06 186 GLY A N 1
ATOM 1427 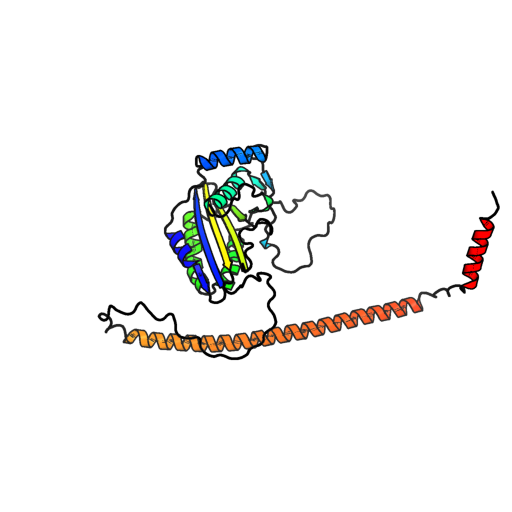C CA . GLY A 1 186 ? 18.485 1.780 -3.728 1.00 66.06 186 GLY A CA 1
ATOM 1428 C C . GLY A 1 186 ? 17.036 1.301 -3.896 1.00 66.06 186 GLY A C 1
ATOM 1429 O O . GLY A 1 186 ? 16.768 0.523 -4.817 1.00 66.06 186 GLY A O 1
ATOM 1430 N N . CYS A 1 187 ? 16.084 1.755 -3.073 1.00 77.88 187 CYS A N 1
ATOM 1431 C CA . CYS A 1 187 ? 14.652 1.543 -3.318 1.00 77.88 187 CYS A CA 1
ATOM 1432 C C . CYS A 1 187 ? 14.179 2.379 -4.527 1.00 77.88 187 CYS A C 1
ATOM 1434 O O . CYS A 1 187 ? 14.235 3.605 -4.505 1.00 77.88 187 CYS A O 1
ATOM 1436 N N . LEU A 1 188 ? 13.719 1.726 -5.599 1.00 82.19 188 LEU A N 1
ATOM 1437 C CA . LEU A 1 188 ? 13.201 2.395 -6.801 1.00 82.19 188 LEU A CA 1
ATOM 1438 C C . LEU A 1 188 ? 11.797 2.951 -6.568 1.00 82.19 188 LEU A C 1
ATOM 1440 O O . LEU A 1 188 ? 11.468 4.058 -6.985 1.00 82.19 188 LEU A O 1
ATOM 1444 N N . TRP A 1 189 ? 10.961 2.135 -5.936 1.00 85.44 189 TRP A N 1
ATOM 1445 C CA . TRP A 1 189 ? 9.609 2.479 -5.539 1.00 85.44 189 TRP A CA 1
ATOM 1446 C C . TRP A 1 189 ? 9.163 1.535 -4.427 1.00 85.44 189 TRP A C 1
ATOM 1448 O O . TRP A 1 189 ? 9.535 0.357 -4.386 1.00 85.44 189 TRP A O 1
ATOM 1458 N N . SER A 1 190 ? 8.317 2.047 -3.545 1.00 86.06 190 SER A N 1
ATOM 1459 C CA . SER A 1 190 ? 7.636 1.279 -2.514 1.00 86.06 190 SER A CA 1
ATOM 1460 C C . SER A 1 190 ? 6.191 1.753 -2.415 1.00 86.06 190 SER A C 1
ATOM 1462 O O . SER A 1 190 ? 5.871 2.908 -2.693 1.00 86.06 190 SER A O 1
ATOM 1464 N N . PHE A 1 191 ? 5.293 0.843 -2.063 1.00 88.38 191 PHE A N 1
ATOM 1465 C CA . PHE A 1 191 ? 3.925 1.196 -1.715 1.00 88.38 191 PHE A CA 1
ATOM 1466 C C . PHE A 1 191 ? 3.405 0.271 -0.624 1.00 88.38 191 PHE A C 1
ATOM 1468 O O . PHE A 1 191 ? 3.762 -0.908 -0.551 1.00 88.38 191 PHE A O 1
ATOM 1475 N N . ASN A 1 192 ? 2.525 0.815 0.211 1.00 91.62 192 ASN A N 1
ATOM 1476 C CA . ASN A 1 192 ? 1.924 0.114 1.335 1.00 91.62 192 ASN A CA 1
ATOM 1477 C C . ASN A 1 192 ? 0.423 0.401 1.339 1.00 91.62 192 ASN A C 1
ATOM 1479 O O . ASN A 1 192 ? 0.001 1.480 1.751 1.00 91.62 192 ASN A O 1
ATOM 1483 N N . TYR A 1 193 ? -0.380 -0.554 0.878 1.00 92.81 193 TYR A N 1
ATOM 1484 C CA . TYR A 1 193 ? -1.834 -0.435 0.811 1.00 92.81 193 TYR A CA 1
ATOM 1485 C C . TYR A 1 193 ? -2.525 -1.300 1.865 1.00 92.81 193 TYR A C 1
ATOM 1487 O O . TYR A 1 193 ? -2.154 -2.447 2.109 1.00 92.81 193 TYR A O 1
ATOM 1495 N N . PHE A 1 194 ? -3.592 -0.764 2.449 1.00 93.06 194 PHE A N 1
ATOM 1496 C CA . PHE A 1 194 ? -4.453 -1.437 3.413 1.00 93.06 194 PHE A CA 1
ATOM 1497 C C . PHE A 1 194 ? -5.865 -1.502 2.856 1.00 93.06 194 PHE A C 1
ATOM 1499 O O . PHE A 1 194 ? -6.503 -0.474 2.645 1.00 93.06 194 PHE A O 1
ATOM 1506 N N . PHE A 1 195 ? -6.383 -2.711 2.687 1.00 93.50 195 PHE A N 1
ATOM 1507 C CA . PHE A 1 195 ? -7.772 -2.955 2.324 1.00 93.50 195 PHE A CA 1
ATOM 1508 C C . PHE A 1 195 ? -8.548 -3.293 3.590 1.00 93.50 195 PHE A C 1
ATOM 1510 O O . PHE A 1 195 ? -8.458 -4.410 4.107 1.00 93.50 195 PHE A O 1
ATOM 1517 N N . TYR A 1 196 ? -9.298 -2.328 4.116 1.00 92.31 196 TYR A N 1
ATOM 1518 C CA . TYR A 1 196 ? -10.060 -2.490 5.345 1.00 92.31 196 TYR A CA 1
ATOM 1519 C C . TYR A 1 196 ? -11.534 -2.772 5.059 1.00 92.31 196 TYR A C 1
ATOM 1521 O O . TYR A 1 196 ? -12.266 -1.929 4.541 1.00 92.31 196 TYR A O 1
ATOM 1529 N N . ASN A 1 197 ? -12.004 -3.945 5.486 1.00 92.12 197 ASN A N 1
ATOM 1530 C CA . ASN A 1 197 ? -13.421 -4.283 5.458 1.00 92.12 197 ASN A CA 1
ATOM 1531 C C . ASN A 1 197 ? -14.028 -4.188 6.863 1.00 92.12 197 ASN A C 1
ATOM 1533 O O . ASN A 1 197 ? -13.844 -5.066 7.717 1.00 92.12 197 ASN A O 1
ATOM 1537 N N . LYS A 1 198 ? -14.826 -3.138 7.085 1.00 87.19 198 LYS A N 1
ATOM 1538 C CA . LYS A 1 198 ? -15.534 -2.883 8.352 1.00 87.19 198 LYS A CA 1
ATOM 1539 C C . LYS A 1 198 ? -16.513 -4.000 8.734 1.00 87.19 198 LYS A C 1
ATOM 1541 O O . LYS A 1 198 ? -16.686 -4.262 9.925 1.00 87.19 198 LYS A O 1
ATOM 1546 N N . LYS A 1 199 ? -17.142 -4.671 7.758 1.00 89.00 199 LYS A N 1
ATOM 1547 C CA . LYS A 1 199 ? -18.132 -5.738 8.003 1.00 89.00 199 LYS A CA 1
ATOM 1548 C C . LYS A 1 199 ? -17.459 -7.009 8.517 1.00 89.00 199 LYS A C 1
ATOM 1550 O O . LYS A 1 199 ? -17.928 -7.605 9.483 1.00 89.00 199 LYS A O 1
ATOM 1555 N N . LEU A 1 200 ? -16.334 -7.384 7.906 1.00 87.56 200 LEU A N 1
ATOM 1556 C CA . LEU A 1 200 ? -15.557 -8.568 8.287 1.00 87.56 200 LEU A CA 1
ATOM 1557 C C . LEU A 1 200 ? -14.594 -8.306 9.455 1.00 87.56 200 LEU A C 1
ATOM 1559 O O . LEU A 1 200 ? -14.078 -9.259 10.039 1.00 87.56 200 LEU A O 1
ATOM 1563 N N . LYS A 1 201 ? -14.366 -7.031 9.813 1.00 89.75 201 LYS A N 1
ATOM 1564 C CA . LYS A 1 201 ? -13.342 -6.599 10.783 1.00 89.75 201 LYS A CA 1
ATOM 1565 C C . LYS A 1 201 ? -11.980 -7.198 10.430 1.00 89.75 201 LYS A C 1
ATOM 1567 O O . LYS A 1 201 ? -11.320 -7.814 11.270 1.00 89.75 201 LYS A O 1
ATOM 1572 N N . ARG A 1 202 ? -11.613 -7.067 9.159 1.00 91.75 202 ARG A N 1
ATOM 1573 C CA . ARG A 1 202 ? -10.414 -7.653 8.563 1.00 91.75 202 ARG A CA 1
ATOM 1574 C C . ARG A 1 202 ? -9.691 -6.588 7.749 1.00 91.75 202 ARG A C 1
ATOM 1576 O O . ARG A 1 202 ? -10.345 -5.734 7.150 1.00 91.75 202 ARG A O 1
ATOM 1583 N N . ILE A 1 203 ? -8.366 -6.642 7.758 1.00 93.31 203 ILE A N 1
ATOM 1584 C CA . ILE A 1 203 ? -7.479 -5.791 6.968 1.00 93.31 203 ILE A CA 1
ATOM 1585 C C . ILE A 1 203 ? -6.594 -6.711 6.143 1.00 93.31 203 ILE A C 1
ATOM 1587 O O . ILE A 1 203 ? -5.927 -7.566 6.714 1.00 93.31 203 ILE A O 1
ATOM 1591 N N . VAL A 1 204 ? -6.577 -6.541 4.827 1.00 93.62 204 VAL A N 1
ATOM 1592 C CA . VAL A 1 204 ? -5.511 -7.108 3.996 1.00 93.62 204 VAL A CA 1
ATOM 1593 C C . VAL A 1 204 ? -4.458 -6.030 3.817 1.00 93.62 204 VAL A C 1
ATOM 1595 O O . VAL A 1 204 ? -4.772 -4.930 3.366 1.00 93.62 204 VAL A O 1
ATOM 1598 N N . PHE A 1 205 ? -3.231 -6.337 4.211 1.00 93.56 205 PHE A N 1
ATOM 1599 C CA . PHE A 1 205 ? -2.084 -5.469 4.030 1.00 93.56 205 PHE A CA 1
ATOM 1600 C C . PHE A 1 205 ? -1.287 -5.950 2.823 1.00 93.56 205 PHE A C 1
ATOM 1602 O O . PHE A 1 205 ? -0.918 -7.121 2.745 1.00 93.56 205 PHE A O 1
ATOM 1609 N N . PHE A 1 206 ? -1.064 -5.051 1.870 1.00 92.62 206 PHE A N 1
ATOM 1610 C CA . PHE A 1 206 ? -0.263 -5.298 0.684 1.00 92.62 206 PHE A CA 1
ATOM 1611 C C . PHE A 1 206 ? 0.887 -4.300 0.652 1.00 92.62 206 PHE A C 1
ATOM 1613 O O . PHE A 1 206 ? 0.692 -3.114 0.390 1.00 92.62 206 PHE A O 1
ATOM 1620 N N . THR A 1 207 ? 2.090 -4.800 0.902 1.00 90.94 207 THR A N 1
ATOM 1621 C CA . THR A 1 207 ? 3.330 -4.040 0.781 1.00 90.94 207 THR A CA 1
ATOM 1622 C C . THR A 1 207 ? 4.147 -4.579 -0.382 1.00 90.94 207 THR A C 1
ATOM 1624 O O . THR A 1 207 ? 4.233 -5.792 -0.596 1.00 90.94 207 THR A O 1
ATOM 1627 N N . CYS A 1 208 ? 4.730 -3.687 -1.169 1.00 89.38 208 CYS A N 1
ATOM 1628 C CA . CYS A 1 208 ? 5.658 -4.072 -2.214 1.00 89.38 208 CYS A CA 1
ATOM 1629 C C . CYS A 1 208 ? 6.752 -3.028 -2.356 1.00 89.38 208 CYS A C 1
ATOM 1631 O O . CYS A 1 208 ? 6.474 -1.830 -2.370 1.00 89.38 208 CYS A O 1
ATOM 1633 N N . ARG A 1 209 ? 7.988 -3.500 -2.513 1.00 86.94 209 ARG A N 1
ATOM 1634 C CA . ARG A 1 209 ? 9.143 -2.660 -2.820 1.00 86.94 209 ARG A CA 1
ATOM 1635 C C . ARG A 1 209 ? 9.958 -3.238 -3.963 1.00 86.94 209 ARG A C 1
ATOM 1637 O O . ARG A 1 209 ? 10.133 -4.456 -4.042 1.00 86.94 209 ARG A O 1
ATOM 1644 N N . ALA A 1 210 ? 10.466 -2.367 -4.821 1.00 87.50 210 ALA A N 1
ATOM 1645 C CA . ALA A 1 210 ? 11.488 -2.700 -5.800 1.00 87.50 210 ALA A CA 1
ATOM 1646 C C . ALA A 1 210 ? 12.811 -2.080 -5.368 1.00 87.50 210 ALA A C 1
ATOM 1648 O O . ALA A 1 210 ? 12.879 -0.891 -5.075 1.00 87.50 210 ALA A O 1
ATOM 1649 N N . ILE A 1 211 ? 13.858 -2.893 -5.336 1.00 86.19 211 ILE A N 1
ATOM 1650 C CA . ILE A 1 211 ? 15.197 -2.488 -4.913 1.00 86.19 211 ILE A CA 1
ATOM 1651 C C . ILE A 1 211 ? 16.148 -2.774 -6.062 1.00 86.19 211 ILE A C 1
ATOM 1653 O O . ILE A 1 211 ? 16.079 -3.853 -6.652 1.00 86.19 211 ILE A O 1
ATOM 1657 N N . ASN A 1 212 ? 17.052 -1.851 -6.359 1.00 82.75 212 ASN A N 1
ATOM 1658 C CA . ASN A 1 212 ? 18.157 -2.112 -7.265 1.00 82.75 212 ASN A CA 1
ATOM 1659 C C . ASN A 1 212 ? 19.269 -2.875 -6.512 1.00 82.75 212 ASN A C 1
ATOM 1661 O O . ASN A 1 212 ? 19.922 -2.292 -5.648 1.00 82.75 212 ASN A O 1
ATOM 1665 N N . PRO A 1 213 ? 19.513 -4.166 -6.813 1.00 71.62 213 PRO A N 1
ATOM 1666 C CA . PRO A 1 213 ? 20.536 -4.953 -6.128 1.00 71.62 213 PRO A CA 1
ATOM 1667 C C . PRO A 1 213 ? 21.971 -4.535 -6.488 1.00 71.62 213 PRO A C 1
ATOM 1669 O O . PRO A 1 213 ? 22.899 -4.985 -5.825 1.00 71.62 213 PRO A O 1
ATOM 1672 N N . LEU A 1 214 ? 22.159 -3.721 -7.534 1.00 66.81 214 LEU A N 1
ATOM 1673 C CA . LEU A 1 214 ? 23.462 -3.206 -7.968 1.00 66.81 214 LEU A CA 1
ATOM 1674 C C . LEU A 1 214 ? 23.832 -1.882 -7.291 1.00 66.81 214 LEU A C 1
ATOM 1676 O O . LEU A 1 214 ? 24.893 -1.331 -7.577 1.00 66.81 214 LEU A O 1
ATOM 1680 N N . TYR A 1 215 ? 22.970 -1.353 -6.421 1.00 63.62 215 TYR A N 1
ATOM 1681 C CA . TYR A 1 215 ? 23.299 -0.162 -5.659 1.00 63.62 215 TYR A CA 1
ATOM 1682 C C . TYR A 1 215 ? 24.374 -0.501 -4.620 1.00 63.62 215 TYR A C 1
ATOM 1684 O O . TYR A 1 215 ? 24.122 -1.208 -3.644 1.00 63.62 215 TYR A O 1
ATOM 1692 N N . VAL A 1 216 ? 25.591 -0.018 -4.860 1.00 56.53 216 VAL A N 1
ATOM 1693 C CA . VAL A 1 216 ? 26.663 -0.002 -3.867 1.00 56.53 216 VAL A CA 1
ATOM 1694 C C . VAL A 1 216 ? 26.414 1.232 -3.004 1.00 56.53 216 VAL A C 1
ATOM 1696 O O . VAL A 1 216 ? 26.416 2.333 -3.557 1.00 56.53 216 VAL A O 1
ATOM 1699 N N . PRO A 1 217 ? 26.172 1.090 -1.687 1.00 51.41 217 PRO A N 1
ATOM 1700 C CA . PRO A 1 217 ? 26.123 2.243 -0.805 1.00 51.41 217 PRO A CA 1
ATOM 1701 C C . PRO A 1 217 ? 27.430 3.008 -0.964 1.00 51.41 217 PRO A C 1
ATOM 1703 O O . PRO A 1 217 ? 28.499 2.423 -0.778 1.00 51.41 217 PRO A O 1
ATOM 1706 N N . ASP A 1 218 ? 27.350 4.288 -1.324 1.00 43.00 218 ASP A N 1
ATOM 1707 C CA . ASP A 1 218 ? 28.484 5.206 -1.256 1.00 43.00 218 ASP A CA 1
ATOM 1708 C C . ASP A 1 218 ? 28.804 5.429 0.227 1.00 43.00 218 ASP A C 1
ATOM 1710 O O . ASP A 1 218 ? 28.442 6.422 0.857 1.00 43.00 218 ASP A O 1
ATOM 1714 N N . SER A 1 219 ? 29.404 4.417 0.848 1.00 41.69 219 SER A N 1
ATOM 1715 C CA . SER A 1 219 ? 30.062 4.560 2.128 1.00 41.69 219 SER A CA 1
ATOM 1716 C C . SER A 1 219 ? 31.217 5.516 1.884 1.00 41.69 219 SER A C 1
ATOM 1718 O O . SER A 1 219 ? 32.250 5.084 1.381 1.00 41.69 219 SER A O 1
ATOM 1720 N N . GLY A 1 220 ? 30.998 6.797 2.199 1.00 43.28 220 GLY A N 1
ATOM 1721 C CA . GLY A 1 220 ? 31.922 7.917 2.037 1.00 43.28 220 GLY A CA 1
ATOM 1722 C C . GLY A 1 220 ? 33.308 7.674 2.635 1.00 43.28 220 GLY A C 1
ATOM 1723 O O . GLY A 1 220 ? 33.663 8.199 3.689 1.00 43.28 220 GLY A O 1
ATOM 1724 N N . VAL A 1 221 ? 34.105 6.897 1.918 1.00 38.75 221 VAL A N 1
ATOM 1725 C CA . VAL A 1 221 ? 35.528 6.673 2.099 1.00 38.75 221 VAL A CA 1
ATOM 1726 C C . VAL A 1 221 ? 36.117 6.906 0.722 1.00 38.75 221 VAL A C 1
ATOM 1728 O O . VAL A 1 221 ? 35.971 6.086 -0.180 1.00 38.75 221 VAL A O 1
ATOM 1731 N N . GLY A 1 222 ? 36.733 8.077 0.556 1.00 45.09 222 GLY A N 1
ATOM 1732 C CA . GLY A 1 222 ? 37.460 8.408 -0.657 1.00 45.09 222 GLY A CA 1
ATOM 1733 C C . GLY A 1 222 ? 38.470 7.315 -0.985 1.00 45.09 222 GLY A C 1
ATOM 1734 O O . GLY A 1 222 ? 39.238 6.887 -0.124 1.00 45.09 222 GLY A O 1
ATOM 1735 N N . SER A 1 223 ? 38.468 6.876 -2.234 1.00 34.06 223 SER A N 1
ATOM 1736 C CA . SER A 1 223 ? 39.580 6.146 -2.814 1.00 34.06 223 SER A CA 1
ATOM 1737 C C . SER A 1 223 ? 39.674 6.535 -4.276 1.00 34.06 223 SER A C 1
ATOM 1739 O O . SER A 1 223 ? 38.681 6.558 -4.997 1.00 34.06 223 SER A O 1
ATOM 1741 N N . ASP A 1 224 ? 40.890 6.909 -4.633 1.00 32.06 224 ASP A N 1
ATOM 1742 C CA . ASP A 1 224 ? 41.323 7.579 -5.839 1.00 32.06 224 ASP A CA 1
ATOM 1743 C C . ASP A 1 224 ? 40.842 6.977 -7.160 1.00 32.06 224 ASP A C 1
ATOM 1745 O O . ASP A 1 224 ? 40.603 5.780 -7.312 1.00 32.06 224 ASP A O 1
ATOM 1749 N N . PHE A 1 225 ? 40.818 7.866 -8.151 1.00 38.41 225 PHE A N 1
ATOM 1750 C CA . PHE A 1 225 ? 40.975 7.544 -9.559 1.00 38.41 225 PHE A CA 1
ATOM 1751 C C . PHE A 1 225 ? 42.069 6.484 -9.764 1.00 38.41 225 PHE A C 1
ATOM 1753 O O . PHE A 1 225 ? 43.255 6.778 -9.627 1.00 38.41 225 PHE A O 1
ATOM 1760 N N . ALA A 1 226 ? 41.675 5.291 -10.190 1.00 34.22 226 ALA A N 1
ATOM 1761 C CA . ALA A 1 226 ? 42.543 4.382 -10.919 1.00 34.22 226 ALA A CA 1
ATOM 1762 C C . ALA A 1 226 ? 41.735 3.830 -12.096 1.00 34.22 226 ALA A C 1
ATOM 1764 O O . ALA A 1 226 ? 40.859 2.983 -11.933 1.00 34.22 226 ALA A O 1
ATOM 1765 N N . MET A 1 227 ? 41.983 4.394 -13.281 1.00 45.81 227 MET A N 1
ATOM 1766 C CA . MET A 1 227 ? 41.789 3.633 -14.506 1.00 45.81 227 MET A CA 1
ATOM 1767 C C . MET A 1 227 ? 42.833 2.523 -14.480 1.00 45.81 227 MET A C 1
ATOM 1769 O O . MET A 1 227 ? 44.014 2.846 -14.498 1.00 45.81 227 MET A O 1
ATOM 1773 N N . ASP A 1 228 ? 42.401 1.271 -14.460 1.00 33.00 228 ASP A N 1
ATOM 1774 C CA . ASP A 1 228 ? 43.179 0.175 -15.023 1.00 33.00 228 ASP A CA 1
ATOM 1775 C C . ASP A 1 228 ? 42.226 -0.620 -15.921 1.00 33.00 228 ASP A C 1
ATOM 1777 O O . ASP A 1 228 ? 41.182 -1.118 -15.490 1.00 33.00 228 ASP A O 1
ATOM 1781 N N . GLU A 1 229 ? 42.549 -0.591 -17.212 1.00 42.41 229 GLU A N 1
ATOM 1782 C CA . GLU A 1 229 ? 42.012 -1.475 -18.236 1.00 42.41 229 GLU A CA 1
ATOM 1783 C C . GLU A 1 229 ? 42.575 -2.892 -18.030 1.00 42.41 229 GLU A C 1
ATOM 1785 O O . GLU A 1 229 ? 43.660 -3.063 -17.479 1.00 42.41 229 GLU A O 1
ATOM 1790 N N . ASP A 1 230 ? 41.827 -3.865 -18.554 1.00 36.34 230 ASP A N 1
ATOM 1791 C CA . ASP A 1 230 ? 42.178 -5.274 -18.770 1.00 36.34 230 ASP A CA 1
ATOM 1792 C C . ASP A 1 230 ? 42.095 -6.223 -17.557 1.00 36.34 230 ASP A C 1
ATOM 1794 O O . ASP A 1 230 ? 42.916 -6.206 -16.649 1.00 36.34 230 ASP A O 1
ATOM 1798 N N . ASP A 1 231 ? 41.083 -7.104 -17.572 1.00 39.09 231 ASP A N 1
ATOM 1799 C CA . ASP A 1 231 ? 41.327 -8.554 -17.644 1.00 39.09 231 ASP A CA 1
ATOM 1800 C C . ASP A 1 231 ? 40.022 -9.356 -17.858 1.00 39.09 231 ASP A C 1
ATOM 1802 O O . ASP A 1 231 ? 39.008 -9.205 -17.168 1.00 39.09 231 ASP A O 1
ATOM 1806 N N . GLU A 1 232 ? 40.070 -10.223 -18.871 1.00 46.50 232 GLU A N 1
ATOM 1807 C CA . GLU A 1 232 ? 39.108 -11.276 -19.190 1.00 46.50 232 GLU A CA 1
ATOM 1808 C C . GLU A 1 232 ? 39.064 -12.338 -18.073 1.00 46.50 232 GLU A C 1
ATOM 1810 O O . GLU A 1 232 ? 40.107 -12.845 -17.683 1.00 46.50 232 GLU A O 1
ATOM 1815 N N . ASP A 1 233 ? 37.866 -12.700 -17.586 1.00 35.22 233 ASP A N 1
ATOM 1816 C CA . ASP A 1 233 ? 37.428 -14.080 -17.263 1.00 35.22 233 ASP A CA 1
ATOM 1817 C C . ASP A 1 233 ? 36.247 -14.086 -16.272 1.00 35.22 233 ASP A C 1
ATOM 1819 O O . ASP A 1 233 ? 36.386 -14.244 -15.058 1.00 35.22 233 ASP A O 1
ATOM 1823 N N . VAL A 1 234 ? 35.019 -13.993 -16.796 1.00 41.66 234 VAL A N 1
ATOM 1824 C CA . VAL A 1 234 ? 33.791 -14.245 -16.021 1.00 41.66 234 VAL A CA 1
ATOM 1825 C C . VAL A 1 234 ? 32.925 -15.255 -16.754 1.00 41.66 234 VAL A C 1
ATOM 1827 O O . VAL A 1 234 ? 31.944 -14.897 -17.395 1.00 41.66 234 VAL A O 1
ATOM 1830 N N . THR A 1 235 ? 33.249 -16.547 -16.661 1.00 40.28 235 THR A N 1
ATOM 1831 C CA . THR A 1 235 ? 32.220 -17.608 -16.686 1.00 40.28 235 THR A CA 1
ATOM 1832 C C . THR A 1 235 ? 32.784 -18.961 -16.260 1.00 40.28 235 THR A C 1
ATOM 1834 O O . THR A 1 235 ? 33.137 -19.785 -17.096 1.00 40.28 235 THR A O 1
ATOM 1837 N N . LYS A 1 236 ? 32.829 -19.238 -14.950 1.00 35.06 236 LYS A N 1
ATOM 1838 C CA . LYS A 1 236 ? 32.794 -20.607 -14.388 1.00 35.06 236 LYS A CA 1
ATOM 1839 C C . LYS A 1 236 ? 32.837 -20.558 -12.860 1.00 35.06 236 LYS A C 1
ATOM 1841 O O . LYS A 1 236 ? 33.882 -20.792 -12.281 1.00 35.06 236 LYS A O 1
ATOM 1846 N N . LEU A 1 237 ? 31.702 -20.318 -12.197 1.00 35.78 237 LEU A N 1
ATOM 1847 C CA . LEU A 1 237 ? 31.413 -20.949 -10.897 1.00 35.78 237 LEU A CA 1
ATOM 1848 C C . LEU A 1 237 ? 29.968 -20.693 -10.447 1.00 35.78 237 LEU A C 1
ATOM 1850 O O . LEU A 1 237 ? 29.680 -19.814 -9.649 1.00 35.78 237 LEU A O 1
ATOM 1854 N N . THR A 1 238 ? 29.036 -21.471 -10.990 1.00 31.97 238 THR A N 1
ATOM 1855 C CA . THR A 1 238 ? 27.831 -21.977 -10.288 1.00 31.97 238 THR A CA 1
ATOM 1856 C C . THR A 1 238 ? 27.131 -22.982 -11.202 1.00 31.97 238 THR A C 1
ATOM 1858 O O . THR A 1 238 ? 25.941 -22.927 -11.488 1.00 31.97 238 THR A O 1
ATOM 1861 N N . LYS A 1 239 ? 27.908 -23.947 -11.703 1.00 37.34 239 LYS A N 1
ATOM 1862 C CA . LYS A 1 239 ? 27.366 -25.156 -12.319 1.00 37.34 239 LYS A CA 1
ATOM 1863 C C . LYS A 1 239 ? 27.930 -26.349 -11.572 1.00 37.34 239 LYS A C 1
ATOM 1865 O O . LYS A 1 239 ? 28.914 -26.935 -11.986 1.00 37.34 239 LYS A O 1
ATOM 1870 N N . LEU A 1 240 ? 27.331 -26.604 -10.417 1.00 32.62 240 LEU A N 1
ATOM 1871 C CA . LEU A 1 240 ? 27.319 -27.843 -9.639 1.00 32.62 240 LEU A CA 1
ATOM 1872 C C . LEU A 1 240 ? 26.306 -27.522 -8.532 1.00 32.62 240 LEU A C 1
ATOM 1874 O O . LEU A 1 240 ? 26.556 -26.659 -7.705 1.00 32.62 240 LEU A O 1
ATOM 1878 N N . LYS A 1 241 ? 25.105 -28.098 -8.493 1.00 31.52 241 LYS A N 1
ATOM 1879 C CA . LYS A 1 241 ? 24.930 -29.520 -8.213 1.00 31.52 241 LYS A CA 1
ATOM 1880 C C . LYS A 1 241 ? 23.438 -29.874 -8.207 1.00 31.52 241 LYS A C 1
ATOM 1882 O O . LYS A 1 241 ? 22.868 -29.878 -7.133 1.00 31.52 241 LYS A O 1
ATOM 1887 N N . ILE A 1 242 ? 22.823 -30.174 -9.355 1.00 29.44 242 ILE A N 1
ATOM 1888 C CA . ILE A 1 242 ? 21.627 -31.044 -9.444 1.00 29.44 242 ILE A CA 1
ATOM 1889 C C . ILE A 1 242 ? 21.581 -31.658 -10.856 1.00 29.44 242 ILE A C 1
ATOM 1891 O O . ILE A 1 242 ? 20.806 -31.229 -11.701 1.00 29.44 242 ILE A O 1
ATOM 1895 N N . THR A 1 243 ? 22.440 -32.637 -11.147 1.00 33.25 243 THR A N 1
ATOM 1896 C CA . THR A 1 243 ? 22.222 -33.561 -12.277 1.00 33.25 243 THR A CA 1
ATOM 1897 C C . THR A 1 243 ? 22.753 -34.941 -11.899 1.00 33.25 243 THR A C 1
ATOM 1899 O O . THR A 1 243 ? 23.902 -35.266 -12.181 1.00 33.25 243 THR A O 1
ATOM 1902 N N . SER A 1 244 ? 21.935 -35.734 -11.216 1.00 35.50 244 SER A N 1
ATOM 1903 C CA . SER A 1 244 ? 22.046 -37.196 -11.213 1.00 35.50 244 SER A CA 1
ATOM 1904 C C . SER A 1 244 ? 20.806 -37.763 -10.532 1.00 35.50 244 SER A C 1
ATOM 1906 O O . SER A 1 244 ? 20.811 -37.971 -9.324 1.00 35.50 244 SER A O 1
ATOM 1908 N N . ASP A 1 245 ? 19.715 -37.870 -11.280 1.00 31.33 245 ASP A N 1
ATOM 1909 C CA . ASP A 1 245 ? 18.900 -39.088 -11.333 1.00 31.33 245 ASP A CA 1
ATOM 1910 C C . ASP A 1 245 ? 17.629 -38.845 -12.142 1.00 31.33 245 ASP A C 1
ATOM 1912 O O . ASP A 1 245 ? 17.068 -37.751 -12.110 1.00 31.33 245 ASP A O 1
ATOM 1916 N N . LEU A 1 246 ? 17.178 -39.916 -12.802 1.00 33.03 246 LEU A N 1
ATOM 1917 C CA . LEU A 1 246 ? 15.971 -40.070 -13.629 1.00 33.03 246 LEU A CA 1
ATOM 1918 C C . LEU A 1 246 ? 16.177 -39.921 -15.144 1.00 33.03 246 LEU A C 1
ATOM 1920 O O . LEU A 1 246 ? 15.444 -39.210 -15.828 1.00 33.03 246 LEU A O 1
ATOM 1924 N N . ASP A 1 247 ? 17.098 -40.722 -15.684 1.00 33.22 247 ASP A N 1
ATOM 1925 C CA . ASP A 1 247 ? 16.891 -41.306 -17.010 1.00 33.22 247 ASP A CA 1
ATOM 1926 C C . ASP A 1 247 ? 15.911 -42.473 -16.882 1.00 33.22 247 ASP A C 1
ATOM 1928 O O . ASP A 1 247 ? 16.190 -43.469 -16.213 1.00 33.22 247 ASP A O 1
ATOM 1932 N N . GLY A 1 248 ? 14.754 -42.356 -17.535 1.00 38.75 248 GLY A N 1
ATOM 1933 C CA . GLY A 1 248 ? 13.877 -43.509 -17.708 1.00 38.75 248 GLY A CA 1
ATOM 1934 C C . GLY A 1 248 ? 12.395 -43.239 -17.887 1.00 38.75 248 GLY A C 1
ATOM 1935 O O . GLY A 1 248 ? 11.626 -44.039 -17.376 1.00 38.75 248 GLY A O 1
ATOM 1936 N N . PHE A 1 249 ? 11.947 -42.177 -18.576 1.00 36.28 249 PHE A N 1
ATOM 1937 C CA . PHE A 1 249 ? 10.536 -42.135 -19.001 1.00 36.28 249 PHE A CA 1
ATOM 1938 C C . PHE A 1 249 ? 10.185 -41.122 -20.105 1.00 36.28 249 PHE A C 1
ATOM 1940 O O . PHE A 1 249 ? 9.249 -40.359 -19.925 1.00 36.28 249 PHE A O 1
ATOM 1947 N N . LEU A 1 250 ? 10.865 -41.038 -21.260 1.00 41.12 250 LEU A N 1
ATOM 1948 C CA . LEU A 1 250 ? 10.399 -40.066 -22.275 1.00 41.12 250 LEU A CA 1
ATOM 1949 C C . LEU A 1 250 ? 10.721 -40.407 -23.742 1.00 41.12 250 LEU A C 1
ATOM 1951 O O . LEU A 1 250 ? 11.248 -39.586 -24.482 1.00 41.12 250 LEU A O 1
ATOM 1955 N N . VAL A 1 251 ? 10.328 -41.596 -24.211 1.00 42.97 251 VAL A N 1
ATOM 1956 C CA . VAL A 1 251 ? 10.421 -41.954 -25.649 1.00 42.97 251 VAL A CA 1
ATOM 1957 C C . VAL A 1 251 ? 9.155 -41.582 -26.453 1.00 42.97 251 VAL A C 1
ATOM 1959 O O . VAL A 1 251 ? 9.109 -41.786 -27.657 1.00 42.97 251 VAL A O 1
ATOM 1962 N N . SER A 1 252 ? 8.142 -40.933 -25.860 1.00 41.41 252 SER A N 1
ATOM 1963 C CA . SER A 1 252 ? 6.912 -40.564 -26.601 1.00 41.41 252 SER A CA 1
ATOM 1964 C C . SER A 1 252 ? 6.696 -39.062 -26.859 1.00 41.41 252 SER A C 1
ATOM 1966 O O . SER A 1 252 ? 5.789 -38.713 -27.609 1.00 41.41 252 SER A O 1
ATOM 1968 N N . TYR A 1 253 ? 7.504 -38.157 -26.292 1.00 42.09 253 TYR A N 1
ATOM 1969 C CA . TYR A 1 253 ? 7.276 -36.697 -26.389 1.00 42.09 253 TYR A CA 1
ATOM 1970 C C . TYR A 1 253 ? 8.120 -35.973 -27.453 1.00 42.09 253 TYR A C 1
ATOM 1972 O O . TYR A 1 253 ? 7.911 -34.787 -27.713 1.00 42.09 253 TYR A O 1
ATOM 1980 N N . HIS A 1 254 ? 9.050 -36.672 -28.108 1.00 41.78 254 HIS A N 1
ATOM 1981 C CA . HIS A 1 254 ? 10.046 -36.040 -28.979 1.00 41.78 254 HIS A CA 1
ATOM 1982 C C . HIS A 1 254 ? 9.467 -35.504 -30.305 1.00 41.78 254 HIS A C 1
ATOM 1984 O O . HIS A 1 254 ? 9.997 -34.550 -30.867 1.00 41.78 254 HIS A O 1
ATOM 1990 N N . ALA A 1 255 ? 8.336 -36.041 -30.778 1.00 42.94 255 ALA A N 1
ATOM 1991 C CA . ALA A 1 255 ? 7.722 -35.609 -32.039 1.00 42.94 255 ALA A CA 1
ATOM 1992 C C . ALA A 1 255 ? 6.858 -34.334 -31.909 1.00 42.94 255 ALA A C 1
ATOM 1994 O O . ALA A 1 255 ? 6.798 -33.537 -32.841 1.00 42.94 255 ALA A O 1
ATOM 1995 N N . HIS A 1 256 ? 6.226 -34.093 -30.752 1.00 46.97 256 HIS A N 1
ATOM 1996 C CA . HIS A 1 256 ? 5.394 -32.897 -30.534 1.00 46.97 256 HIS A CA 1
ATOM 1997 C C . HIS A 1 256 ? 6.204 -31.669 -30.085 1.00 46.97 256 HIS A C 1
ATOM 1999 O O . HIS A 1 256 ? 5.840 -30.540 -30.414 1.00 46.97 256 HIS A O 1
ATOM 2005 N N . ALA A 1 257 ? 7.318 -31.869 -29.373 1.00 43.88 257 ALA A N 1
ATOM 2006 C CA . ALA A 1 257 ? 8.188 -30.773 -28.942 1.00 43.88 257 ALA A CA 1
ATOM 2007 C C . ALA A 1 257 ? 8.907 -30.092 -30.122 1.00 43.88 257 ALA A C 1
ATOM 2009 O O . ALA A 1 257 ? 9.094 -28.878 -30.107 1.00 43.88 257 ALA A O 1
ATOM 2010 N N . CYS A 1 258 ? 9.252 -30.851 -31.168 1.00 41.47 258 CYS A N 1
ATOM 2011 C CA . CYS A 1 258 ? 9.975 -30.334 -32.331 1.00 41.47 258 CYS A CA 1
ATOM 2012 C C . CYS A 1 258 ? 9.121 -29.346 -33.158 1.00 41.47 258 CYS A C 1
ATOM 2014 O O . CYS A 1 258 ? 9.588 -28.263 -33.495 1.00 41.47 258 CYS A O 1
ATOM 2016 N N . LEU A 1 259 ? 7.827 -29.635 -33.354 1.00 46.19 259 LEU A N 1
ATOM 2017 C CA . LEU A 1 259 ? 6.888 -28.742 -34.056 1.00 46.19 259 LEU A CA 1
ATOM 2018 C C . LEU A 1 259 ? 6.543 -27.461 -33.271 1.00 46.19 259 LEU A C 1
ATOM 2020 O O . LEU A 1 259 ? 6.326 -26.413 -33.876 1.00 46.19 259 LEU A O 1
ATOM 2024 N N . MET A 1 260 ? 6.500 -27.507 -31.933 1.00 50.00 260 MET A N 1
ATOM 2025 C CA . MET A 1 260 ? 6.269 -26.299 -31.122 1.00 50.00 260 MET A CA 1
ATOM 2026 C C . MET A 1 260 ? 7.501 -25.391 -31.023 1.00 50.00 260 MET A C 1
ATOM 2028 O O . MET A 1 260 ? 7.340 -24.179 -30.868 1.00 50.00 260 MET A O 1
ATOM 2032 N N . LEU A 1 261 ? 8.714 -25.945 -31.115 1.00 50.03 261 LEU A N 1
ATOM 2033 C CA . LEU A 1 261 ? 9.953 -25.164 -31.103 1.00 50.03 261 LEU A CA 1
ATOM 2034 C C . LEU A 1 261 ? 10.113 -24.330 -32.380 1.00 50.03 261 LEU A C 1
ATOM 2036 O O . LEU A 1 261 ? 10.495 -23.168 -32.270 1.00 50.03 261 LEU A O 1
ATOM 2040 N N . ASP A 1 262 ? 9.721 -24.852 -33.545 1.00 51.62 262 ASP A N 1
ATOM 2041 C CA . ASP A 1 262 ? 9.755 -24.098 -34.807 1.00 51.62 262 ASP A CA 1
ATOM 2042 C C . ASP A 1 262 ? 8.774 -22.918 -34.815 1.00 51.62 262 ASP A C 1
ATOM 2044 O O . ASP A 1 262 ? 9.138 -21.806 -35.194 1.00 51.62 262 ASP A O 1
ATOM 2048 N N . VAL A 1 263 ? 7.546 -23.101 -34.313 1.00 53.69 263 VAL A N 1
ATOM 2049 C CA . VAL A 1 263 ? 6.570 -21.999 -34.213 1.00 53.69 263 VAL A CA 1
ATOM 2050 C C . VAL A 1 263 ? 7.038 -20.946 -33.208 1.00 53.69 263 VAL A C 1
ATOM 2052 O O . VAL A 1 263 ? 6.900 -19.750 -33.451 1.00 53.69 263 VAL A O 1
ATOM 2055 N N . ARG A 1 264 ? 7.627 -21.365 -32.084 1.00 55.94 264 ARG A N 1
ATOM 2056 C CA . ARG A 1 264 ? 8.121 -20.450 -31.049 1.00 55.94 264 ARG A CA 1
ATOM 2057 C C . ARG A 1 264 ? 9.361 -19.681 -31.514 1.00 55.94 264 ARG A C 1
ATOM 2059 O O . ARG A 1 264 ? 9.454 -18.487 -31.238 1.00 55.94 264 ARG A O 1
ATOM 2066 N N . ALA A 1 265 ? 10.255 -20.325 -32.265 1.00 56.97 265 ALA A N 1
ATOM 2067 C CA . ALA A 1 265 ? 11.394 -19.683 -32.914 1.00 56.97 265 ALA A CA 1
ATOM 2068 C C . ALA A 1 265 ? 10.933 -18.681 -33.984 1.00 56.97 265 ALA A C 1
ATOM 2070 O O . ALA A 1 265 ? 11.372 -17.533 -33.967 1.00 56.97 265 ALA A O 1
ATOM 2071 N N . TYR A 1 266 ? 9.972 -19.061 -34.830 1.00 55.88 266 TYR A N 1
ATOM 2072 C CA . TYR A 1 266 ? 9.418 -18.193 -35.872 1.00 55.88 266 TYR A CA 1
ATOM 2073 C C . TYR A 1 266 ? 8.682 -16.975 -35.293 1.00 55.88 266 TYR A C 1
ATOM 2075 O O . TYR A 1 266 ? 8.897 -15.849 -35.734 1.00 55.88 266 TYR A O 1
ATOM 2083 N N . VAL A 1 267 ? 7.878 -17.169 -34.241 1.00 61.25 267 VAL A N 1
ATOM 2084 C CA . VAL A 1 267 ? 7.198 -16.077 -33.524 1.00 61.25 267 VAL A CA 1
ATOM 2085 C C . VAL A 1 267 ? 8.202 -15.177 -32.798 1.00 61.25 267 VAL A C 1
ATOM 2087 O O . VAL A 1 267 ? 8.025 -13.962 -32.800 1.00 61.25 267 VAL A O 1
ATOM 2090 N N . SER A 1 268 ? 9.277 -15.733 -32.225 1.00 63.75 268 SER A N 1
ATOM 2091 C CA . SER A 1 268 ? 10.337 -14.935 -31.593 1.00 63.75 268 SER A CA 1
ATOM 2092 C C . SER A 1 268 ? 11.138 -14.105 -32.602 1.00 63.75 268 SER A C 1
ATOM 2094 O O . SER A 1 268 ? 11.449 -12.951 -32.316 1.00 63.75 268 SER A O 1
ATOM 2096 N N . ALA A 1 269 ? 11.398 -14.646 -33.797 1.00 63.91 269 ALA A N 1
ATOM 2097 C CA . ALA A 1 269 ? 12.062 -13.932 -34.882 1.00 63.91 269 ALA A CA 1
ATOM 2098 C C . ALA A 1 269 ? 11.180 -12.788 -35.407 1.00 63.91 269 ALA A C 1
ATOM 2100 O O . ALA A 1 269 ? 11.646 -11.655 -35.505 1.00 63.91 269 ALA A O 1
ATOM 2101 N N . LEU A 1 270 ? 9.880 -13.040 -35.613 1.00 56.91 270 LEU A N 1
ATOM 2102 C CA . LEU A 1 270 ? 8.915 -12.004 -36.002 1.00 56.91 270 LEU A CA 1
ATOM 2103 C C . LEU A 1 270 ? 8.757 -10.910 -34.935 1.00 56.91 270 LEU A C 1
ATOM 2105 O O . LEU A 1 270 ? 8.664 -9.730 -35.270 1.00 56.91 270 LEU A O 1
ATOM 2109 N N . LEU A 1 271 ? 8.733 -11.280 -33.649 1.00 59.34 271 LEU A N 1
ATOM 2110 C CA . LEU A 1 271 ? 8.691 -10.327 -32.535 1.00 59.34 271 LEU A CA 1
ATOM 2111 C C . LEU A 1 271 ? 9.978 -9.507 -32.439 1.00 59.34 271 LEU A C 1
ATOM 2113 O O . LEU A 1 271 ? 9.900 -8.317 -32.152 1.00 59.34 271 LEU A O 1
ATOM 2117 N N . SER A 1 272 ? 11.139 -10.110 -32.701 1.00 67.00 272 SER A N 1
ATOM 2118 C CA . SER A 1 272 ? 12.427 -9.413 -32.714 1.00 67.00 272 SER A CA 1
ATOM 2119 C C . SER A 1 272 ? 12.516 -8.410 -33.866 1.00 67.00 272 SER A C 1
ATOM 2121 O O . SER A 1 272 ? 12.876 -7.258 -33.631 1.00 67.00 272 SER A O 1
ATOM 2123 N N . GLU A 1 273 ? 12.087 -8.790 -35.073 1.00 62.53 273 GLU A N 1
ATOM 2124 C CA . GLU A 1 273 ? 12.003 -7.875 -36.218 1.00 62.53 273 GLU A CA 1
ATOM 2125 C C . GLU A 1 273 ? 10.988 -6.749 -35.968 1.00 62.53 273 GLU A C 1
ATOM 2127 O O . GLU A 1 273 ? 11.276 -5.579 -36.222 1.00 62.53 273 GLU A O 1
ATOM 2132 N N . CYS A 1 274 ? 9.826 -7.056 -35.383 1.00 53.16 274 CYS A N 1
ATOM 2133 C CA . CYS A 1 274 ? 8.833 -6.046 -35.015 1.00 53.16 274 CYS A CA 1
ATOM 2134 C C . CYS A 1 274 ? 9.319 -5.098 -33.906 1.00 53.16 274 CYS A C 1
ATOM 2136 O O . CYS A 1 274 ? 9.074 -3.895 -33.996 1.00 53.16 274 CYS A O 1
ATOM 2138 N N . LEU A 1 275 ? 10.024 -5.597 -32.884 1.00 58.84 275 LEU A N 1
ATOM 2139 C CA . LEU A 1 275 ? 10.624 -4.776 -31.826 1.00 58.84 275 LEU A CA 1
ATOM 2140 C C . LEU A 1 275 ? 11.757 -3.898 -32.365 1.00 58.84 275 LEU A C 1
ATOM 2142 O O . LEU A 1 275 ? 11.844 -2.738 -31.969 1.00 58.84 275 LEU A O 1
ATOM 2146 N N . ALA A 1 276 ? 12.569 -4.401 -33.299 1.00 59.41 276 ALA A N 1
ATOM 2147 C CA . ALA A 1 276 ? 13.604 -3.615 -33.968 1.00 59.41 276 ALA A CA 1
ATOM 2148 C C . ALA A 1 276 ? 12.989 -2.459 -34.777 1.00 59.41 276 ALA A C 1
ATOM 2150 O O . ALA A 1 276 ? 13.385 -1.306 -34.600 1.00 59.41 276 ALA A O 1
ATOM 2151 N N . VAL A 1 277 ? 11.940 -2.736 -35.562 1.00 57.38 277 VAL A N 1
ATOM 2152 C CA . VAL A 1 277 ? 11.192 -1.709 -36.311 1.00 57.38 277 VAL A CA 1
ATOM 2153 C C . VAL A 1 277 ? 10.503 -0.711 -35.369 1.00 57.38 277 VAL A C 1
ATOM 2155 O O . VAL A 1 277 ? 10.419 0.482 -35.672 1.00 57.38 277 VAL A O 1
ATOM 2158 N N . PHE A 1 278 ? 10.018 -1.159 -34.207 1.00 54.16 278 PHE A N 1
ATOM 2159 C CA . PHE A 1 278 ? 9.388 -0.280 -33.220 1.00 54.16 278 PHE A CA 1
ATOM 2160 C C . PHE A 1 278 ? 10.409 0.612 -32.499 1.00 54.16 278 PHE A C 1
ATOM 2162 O O . PHE A 1 278 ? 10.153 1.799 -32.298 1.00 54.16 278 PHE A O 1
ATOM 2169 N N . HIS A 1 279 ? 11.582 0.073 -32.159 1.00 56.34 279 HIS A N 1
ATOM 2170 C CA . HIS A 1 279 ? 12.674 0.809 -31.525 1.00 56.34 279 HIS A CA 1
ATOM 2171 C C . HIS A 1 279 ? 13.261 1.873 -32.465 1.00 56.34 279 HIS A C 1
ATOM 2173 O O . HIS A 1 279 ? 13.466 3.016 -32.054 1.00 56.34 279 HIS A O 1
ATOM 2179 N N . GLU A 1 280 ? 13.427 1.553 -33.750 1.00 57.41 280 GLU A N 1
ATOM 2180 C CA . GLU A 1 280 ? 13.868 2.513 -34.767 1.00 57.41 280 GLU A CA 1
ATOM 2181 C C . GLU A 1 280 ? 12.851 3.660 -34.936 1.00 57.41 280 GLU A C 1
ATOM 2183 O O . GLU A 1 280 ? 13.218 4.837 -34.967 1.00 57.41 280 GLU A O 1
ATOM 2188 N N . ARG A 1 281 ? 11.544 3.354 -34.910 1.00 56.25 281 ARG A N 1
ATOM 2189 C CA . ARG A 1 281 ? 10.483 4.378 -34.933 1.00 56.25 281 ARG A CA 1
ATOM 2190 C C . ARG A 1 281 ? 10.451 5.247 -33.670 1.00 56.25 281 ARG A C 1
ATOM 2192 O O . ARG A 1 281 ? 10.219 6.450 -33.785 1.00 56.25 281 ARG A O 1
ATOM 2199 N N . GLN A 1 282 ? 10.714 4.688 -32.486 1.00 56.91 282 GLN A N 1
ATOM 2200 C CA . GLN A 1 282 ? 10.806 5.452 -31.232 1.00 56.91 282 GLN A CA 1
ATOM 2201 C C . GLN A 1 282 ? 11.994 6.426 -31.235 1.00 56.91 282 GLN A C 1
ATOM 2203 O O . GLN A 1 282 ? 11.847 7.577 -30.820 1.00 56.91 282 GLN A O 1
ATOM 2208 N N . GLN A 1 283 ? 13.147 6.020 -31.776 1.00 56.62 283 GLN A N 1
ATOM 2209 C CA . GLN A 1 283 ? 14.311 6.904 -31.892 1.00 56.62 283 GLN A CA 1
ATOM 2210 C C . GLN A 1 283 ? 14.062 8.081 -32.843 1.00 56.62 283 GLN A C 1
ATOM 2212 O O . GLN A 1 283 ? 14.437 9.211 -32.525 1.00 56.62 283 GLN A O 1
ATOM 2217 N N . VAL A 1 284 ? 13.364 7.855 -33.961 1.00 65.94 284 VAL A N 1
ATOM 2218 C CA . VAL A 1 284 ? 12.981 8.928 -34.895 1.00 65.94 284 VAL A CA 1
ATOM 2219 C C . VAL A 1 284 ? 12.000 9.909 -34.242 1.00 65.94 284 VAL A C 1
ATOM 2221 O O . VAL A 1 284 ? 12.168 11.120 -34.383 1.00 65.94 284 VAL A O 1
ATOM 2224 N N . ILE A 1 285 ? 11.022 9.426 -33.467 1.00 64.38 285 ILE A N 1
ATOM 2225 C CA . ILE A 1 285 ? 10.078 10.283 -32.726 1.00 64.38 285 ILE A CA 1
ATOM 2226 C C . ILE A 1 285 ? 10.812 11.109 -31.659 1.00 64.38 285 ILE A C 1
ATOM 2228 O O . ILE A 1 285 ? 10.583 12.316 -31.540 1.00 64.38 285 ILE A O 1
ATOM 2232 N N . HIS A 1 286 ? 11.740 10.500 -30.919 1.00 68.31 286 HIS A N 1
ATOM 2233 C CA . HIS A 1 286 ? 12.556 11.200 -29.926 1.00 68.31 286 HIS A CA 1
ATOM 2234 C C . HIS A 1 286 ? 13.490 12.248 -30.567 1.00 68.31 286 HIS A C 1
ATOM 2236 O O . HIS A 1 286 ? 13.654 13.358 -30.057 1.00 68.31 286 HIS A O 1
ATOM 2242 N N . TRP A 1 287 ? 14.062 11.950 -31.736 1.00 72.19 287 TRP A N 1
ATOM 2243 C CA . TRP A 1 287 ? 14.882 12.904 -32.484 1.00 72.19 287 TRP A CA 1
ATOM 2244 C C . TRP A 1 287 ? 14.052 14.073 -33.038 1.00 72.19 287 TRP A C 1
ATOM 2246 O O . TRP A 1 287 ? 14.445 15.233 -32.893 1.00 72.19 287 TRP A O 1
ATOM 2256 N N . LEU A 1 288 ? 12.871 13.793 -33.600 1.00 67.44 288 LEU A N 1
ATOM 2257 C CA . LEU A 1 288 ? 11.947 14.810 -34.109 1.00 67.44 288 LEU A CA 1
ATOM 2258 C C . LEU A 1 288 ? 11.439 15.723 -32.994 1.00 67.44 288 LEU A C 1
ATOM 2260 O O . LEU A 1 288 ? 11.466 16.939 -33.148 1.00 67.44 288 LEU A O 1
ATOM 2264 N N . THR A 1 289 ? 11.043 15.171 -31.848 1.00 69.94 289 THR A N 1
ATOM 2265 C CA . THR A 1 289 ? 10.602 15.962 -30.684 1.00 69.94 289 THR A CA 1
ATOM 2266 C C . THR A 1 289 ? 11.717 16.849 -30.134 1.00 69.94 289 THR A C 1
ATOM 2268 O O . THR A 1 289 ? 11.481 18.028 -29.870 1.00 69.94 289 THR A O 1
ATOM 2271 N N . LYS A 1 290 ? 12.955 16.346 -30.049 1.00 72.44 290 LYS A N 1
ATOM 2272 C CA . LYS A 1 290 ? 14.123 17.146 -29.644 1.00 72.44 290 LYS A CA 1
ATOM 2273 C C . LYS A 1 290 ? 14.456 18.247 -30.659 1.00 72.44 290 LYS A C 1
ATOM 2275 O O . LYS A 1 290 ? 14.830 19.353 -30.262 1.00 72.44 290 LYS A O 1
ATOM 2280 N N . SER A 1 291 ? 14.296 17.967 -31.953 1.00 73.12 291 SER A N 1
ATOM 2281 C CA . SER A 1 291 ? 14.480 18.942 -33.034 1.00 73.12 291 SER A CA 1
ATOM 2282 C C . SER A 1 291 ? 13.410 20.043 -32.988 1.00 73.12 291 SER A C 1
ATOM 2284 O O . SER A 1 291 ? 13.740 21.230 -32.955 1.00 73.12 291 SER A O 1
ATOM 2286 N N . VAL A 1 292 ? 12.136 19.661 -32.840 1.00 75.06 292 VAL A N 1
ATOM 2287 C CA . VAL A 1 292 ? 10.995 20.581 -32.703 1.00 75.06 292 VAL A CA 1
ATOM 2288 C C . VAL A 1 292 ? 11.127 21.449 -31.445 1.00 75.06 292 VAL A C 1
ATOM 2290 O O . VAL A 1 292 ? 10.926 22.665 -31.506 1.00 75.06 292 VAL A O 1
ATOM 2293 N N . LEU A 1 293 ? 11.548 20.871 -30.316 1.00 73.19 293 LEU A N 1
ATOM 2294 C CA . LEU A 1 293 ? 11.770 21.608 -29.069 1.00 73.19 293 LEU A CA 1
ATOM 2295 C C . LEU A 1 293 ? 12.892 22.652 -29.204 1.00 73.19 293 LEU A C 1
ATOM 2297 O O . LEU A 1 293 ? 12.753 23.773 -28.712 1.00 73.19 293 LEU A O 1
ATOM 2301 N N . ARG A 1 294 ? 13.981 22.332 -29.920 1.00 76.56 294 ARG A N 1
ATOM 2302 C CA . ARG A 1 294 ? 15.037 23.312 -30.233 1.00 76.56 294 ARG A CA 1
ATOM 2303 C C . ARG A 1 294 ? 14.511 24.461 -31.090 1.00 76.56 294 ARG A C 1
ATOM 2305 O O . ARG A 1 294 ? 14.812 25.614 -30.786 1.00 76.56 294 ARG A O 1
ATOM 2312 N N . THR A 1 295 ? 13.706 24.172 -32.113 1.00 77.88 295 THR A N 1
ATOM 2313 C CA . THR A 1 295 ? 13.118 25.222 -32.960 1.00 77.88 295 THR A CA 1
ATOM 2314 C C . THR A 1 295 ? 12.129 26.107 -32.198 1.00 77.88 295 THR A C 1
ATOM 2316 O O . THR A 1 295 ? 12.157 27.326 -32.360 1.00 77.88 295 THR A O 1
ATOM 2319 N N . LEU A 1 296 ? 11.325 25.538 -31.293 1.00 78.62 296 LEU A N 1
ATOM 2320 C CA . LEU A 1 296 ? 10.420 26.298 -30.423 1.00 78.62 296 LEU A CA 1
ATOM 2321 C C . LEU A 1 296 ? 11.179 27.212 -29.455 1.00 78.62 296 LEU A C 1
ATOM 2323 O O . LEU A 1 296 ? 10.778 28.357 -29.249 1.00 78.62 296 LEU A O 1
ATOM 2327 N N . ASN A 1 297 ? 12.298 26.747 -28.895 1.00 77.44 297 ASN A N 1
ATOM 2328 C CA . ASN A 1 297 ? 13.132 27.571 -28.020 1.00 77.44 297 ASN A CA 1
ATOM 2329 C C . ASN A 1 297 ? 13.809 28.726 -28.772 1.00 77.44 297 ASN A C 1
ATOM 2331 O O . ASN A 1 297 ? 13.827 29.846 -28.261 1.00 77.44 297 ASN A O 1
ATOM 2335 N N . MET A 1 298 ? 14.292 28.502 -30.001 1.00 82.75 298 MET A N 1
ATOM 2336 C CA . MET A 1 298 ? 14.783 29.602 -30.842 1.00 82.75 298 MET A CA 1
ATOM 2337 C C . MET A 1 298 ? 13.676 30.610 -31.174 1.00 82.75 298 MET A C 1
ATOM 2339 O O . MET A 1 298 ? 13.910 31.816 -31.116 1.00 82.75 298 MET A O 1
ATOM 2343 N N . LEU A 1 299 ? 12.456 30.145 -31.457 1.00 86.44 299 LEU A N 1
ATOM 2344 C CA . LEU A 1 299 ? 11.326 31.030 -31.740 1.00 86.44 299 LEU A CA 1
ATOM 2345 C C . LEU A 1 299 ? 10.947 31.885 -30.521 1.00 86.44 299 LEU A C 1
ATOM 2347 O O . LEU A 1 299 ? 10.708 33.083 -30.660 1.00 86.44 299 LEU A O 1
ATOM 2351 N N . ARG A 1 300 ? 10.960 31.308 -29.312 1.00 80.56 300 ARG A N 1
ATOM 2352 C CA . ARG A 1 300 ? 10.751 32.056 -28.059 1.00 80.56 300 ARG A CA 1
ATOM 2353 C C . ARG A 1 300 ? 11.792 33.155 -27.861 1.00 80.56 300 ARG A C 1
ATOM 2355 O O . ARG A 1 300 ? 11.430 34.264 -27.470 1.00 80.56 300 ARG A O 1
ATOM 2362 N N . PHE A 1 301 ? 13.056 32.870 -28.172 1.00 87.19 301 PHE A N 1
ATOM 2363 C CA . PHE A 1 301 ? 14.122 33.865 -28.101 1.00 87.19 301 PHE A CA 1
ATOM 2364 C C . PHE A 1 301 ? 13.879 35.023 -29.081 1.00 87.19 301 PHE A C 1
ATOM 2366 O O . PHE A 1 301 ? 13.917 36.184 -28.673 1.00 87.19 301 PHE A O 1
ATOM 2373 N N . LEU A 1 302 ? 13.526 34.722 -30.336 1.00 89.38 302 LEU A N 1
ATOM 2374 C CA . LEU A 1 302 ? 13.222 35.738 -31.349 1.00 89.38 302 LEU A CA 1
ATOM 2375 C C . LEU A 1 302 ? 12.019 36.608 -30.970 1.00 89.38 302 LEU A C 1
ATOM 2377 O O . LEU A 1 302 ? 12.072 37.826 -31.138 1.00 89.38 302 LEU A O 1
ATOM 2381 N N . ILE A 1 303 ? 10.960 36.019 -30.409 1.00 90.44 303 ILE A N 1
ATOM 2382 C CA . ILE A 1 303 ? 9.792 36.777 -29.938 1.00 90.44 303 ILE A CA 1
ATOM 2383 C C . ILE A 1 303 ? 10.198 37.724 -28.800 1.00 90.44 303 ILE A C 1
ATOM 2385 O O . ILE A 1 303 ? 9.845 38.901 -28.833 1.00 90.44 303 ILE A O 1
ATOM 2389 N N . SER A 1 304 ? 10.993 37.251 -27.833 1.00 88.75 304 SER A N 1
ATOM 2390 C CA . SER A 1 304 ? 11.465 38.091 -26.722 1.00 88.75 304 SER A CA 1
ATOM 2391 C C . SER A 1 304 ? 12.348 39.254 -27.193 1.00 88.75 304 SER A C 1
ATOM 2393 O O . SER A 1 304 ? 12.153 40.389 -26.758 1.00 88.75 304 SER A O 1
ATOM 2395 N N . LEU A 1 305 ? 13.252 38.999 -28.147 1.00 91.69 305 LEU A N 1
ATOM 2396 C CA . LEU A 1 305 ? 14.107 40.016 -28.756 1.00 91.69 305 LEU A CA 1
ATOM 2397 C C . LEU A 1 305 ? 13.266 41.066 -29.495 1.00 91.69 305 LEU A C 1
ATOM 2399 O O . LEU A 1 305 ? 13.489 42.262 -29.333 1.00 91.69 305 LEU A O 1
ATOM 2403 N N . SER A 1 306 ? 12.263 40.621 -30.254 1.00 92.12 306 SER A N 1
ATOM 2404 C CA . SER A 1 306 ? 11.357 41.500 -31.004 1.00 92.12 306 SER A CA 1
ATOM 2405 C C . SER A 1 306 ? 10.580 42.434 -30.075 1.00 92.12 306 SER A C 1
ATOM 2407 O O . SER A 1 306 ? 10.506 43.636 -30.325 1.00 92.12 306 SER A O 1
ATOM 2409 N N . ILE A 1 307 ? 10.049 41.896 -28.971 1.00 93.19 307 ILE A N 1
ATOM 2410 C CA . ILE A 1 307 ? 9.337 42.677 -27.951 1.00 93.19 307 ILE A CA 1
ATOM 2411 C C . ILE A 1 307 ? 10.284 43.683 -27.284 1.00 93.19 307 ILE A C 1
ATOM 2413 O O . ILE A 1 307 ? 9.912 44.842 -27.116 1.00 93.19 307 ILE A O 1
ATOM 2417 N N . GLY A 1 308 ? 11.511 43.274 -26.945 1.00 92.31 308 GLY A N 1
ATOM 2418 C CA . GLY A 1 308 ? 12.510 44.153 -26.334 1.00 92.31 308 GLY A CA 1
ATOM 2419 C C . GLY A 1 308 ? 12.919 45.317 -27.240 1.00 92.31 308 GLY A C 1
ATOM 2420 O O . GLY A 1 308 ? 12.945 46.465 -26.796 1.00 92.31 308 GLY A O 1
ATOM 2421 N N . VAL A 1 309 ? 13.173 45.046 -28.523 1.00 92.94 309 VAL A N 1
ATOM 2422 C CA . VAL A 1 309 ? 13.502 46.084 -29.514 1.00 92.94 309 VAL A CA 1
ATOM 2423 C C . VAL A 1 309 ? 12.322 47.035 -29.715 1.00 92.94 309 VAL A C 1
ATOM 2425 O O . VAL A 1 309 ? 12.511 48.251 -29.709 1.00 92.94 309 VAL A O 1
ATOM 2428 N N . TYR A 1 310 ? 11.102 46.505 -29.831 1.00 92.31 310 TYR A N 1
ATOM 2429 C CA . TYR A 1 310 ? 9.899 47.325 -29.968 1.00 92.31 310 TYR A CA 1
ATOM 2430 C C . TYR A 1 310 ? 9.679 48.228 -28.747 1.00 92.31 310 TYR A C 1
ATOM 2432 O O . TYR A 1 310 ? 9.443 49.423 -28.906 1.00 92.31 310 TYR A O 1
ATOM 2440 N N . ALA A 1 311 ? 9.825 47.692 -27.532 1.00 87.50 311 ALA A N 1
ATOM 2441 C CA . ALA A 1 311 ? 9.723 48.471 -26.300 1.00 87.50 311 ALA A CA 1
ATOM 2442 C C . ALA A 1 311 ? 10.805 49.561 -26.216 1.00 87.50 311 ALA A C 1
ATOM 2444 O O . ALA A 1 311 ? 10.503 50.692 -25.840 1.00 87.50 311 ALA A O 1
ATOM 2445 N N . GLY A 1 312 ? 12.043 49.257 -26.617 1.00 86.31 312 GLY A N 1
ATOM 2446 C CA . GLY A 1 312 ? 13.137 50.230 -26.651 1.00 86.31 312 GLY A CA 1
ATOM 2447 C C . GLY A 1 312 ? 12.866 51.396 -27.605 1.00 86.31 312 GLY A C 1
ATOM 2448 O O . GLY A 1 312 ? 13.022 52.555 -27.223 1.00 86.31 312 GLY A O 1
ATOM 2449 N N . ILE A 1 313 ? 12.393 51.103 -28.820 1.00 84.56 313 ILE A N 1
ATOM 2450 C CA . ILE A 1 313 ? 12.011 52.131 -29.801 1.00 84.56 313 ILE A CA 1
ATOM 2451 C C . ILE A 1 313 ? 10.807 52.936 -29.295 1.00 84.56 313 ILE A C 1
ATOM 2453 O O . ILE A 1 313 ? 10.812 54.162 -29.380 1.00 84.56 313 ILE A O 1
ATOM 2457 N N . TYR A 1 314 ? 9.803 52.269 -28.721 1.00 84.94 314 TYR A N 1
ATOM 2458 C CA . TYR A 1 314 ? 8.606 52.918 -28.191 1.00 84.94 314 TYR A CA 1
ATOM 2459 C C . TYR A 1 314 ? 8.930 53.904 -27.060 1.00 84.94 314 TYR A C 1
ATOM 2461 O O . TYR A 1 314 ? 8.382 55.006 -27.028 1.00 84.94 314 TYR A O 1
ATOM 2469 N N . ILE A 1 315 ? 9.843 53.538 -26.153 1.00 80.38 315 ILE A N 1
ATOM 2470 C CA . ILE A 1 315 ? 10.311 54.428 -25.082 1.00 80.38 315 ILE A CA 1
ATOM 2471 C C . ILE A 1 315 ? 11.085 55.610 -25.674 1.00 80.38 315 ILE A C 1
ATOM 2473 O O . ILE A 1 315 ? 10.820 56.746 -25.298 1.00 80.38 315 ILE A O 1
ATOM 2477 N N . ALA A 1 316 ? 11.983 55.370 -26.633 1.00 75.19 316 ALA A N 1
ATOM 2478 C CA . ALA A 1 316 ? 12.772 56.433 -27.258 1.00 75.19 316 ALA A CA 1
ATOM 2479 C C . ALA A 1 316 ? 11.924 57.444 -28.053 1.00 75.19 316 ALA A C 1
ATOM 2481 O O . ALA A 1 316 ? 12.320 58.599 -28.184 1.00 75.19 316 ALA A O 1
ATOM 2482 N N . GLN A 1 317 ? 10.777 57.019 -28.593 1.00 75.69 317 GLN A N 1
ATOM 2483 C CA . GLN A 1 317 ? 9.886 57.877 -29.378 1.00 75.69 317 GLN A CA 1
ATOM 2484 C C . GLN A 1 317 ? 8.853 58.632 -28.531 1.00 75.69 317 GLN A C 1
ATOM 2486 O O . GLN A 1 317 ? 8.501 59.752 -28.889 1.00 75.69 317 GLN A O 1
ATOM 2491 N N . ASN A 1 318 ? 8.363 58.044 -27.432 1.00 72.75 318 ASN A N 1
ATOM 2492 C CA . ASN A 1 318 ? 7.283 58.634 -26.627 1.00 72.75 318 ASN A CA 1
ATOM 2493 C C . ASN A 1 318 ? 7.748 59.295 -25.321 1.00 72.75 318 ASN A C 1
ATOM 2495 O O . ASN A 1 318 ? 6.968 60.021 -24.709 1.00 72.75 318 ASN A O 1
ATOM 2499 N N . TYR A 1 319 ? 8.990 59.066 -24.885 1.00 66.69 319 TYR A N 1
ATOM 2500 C CA . TYR A 1 319 ? 9.579 59.746 -23.732 1.00 66.69 319 TYR A CA 1
ATOM 2501 C C . TYR A 1 319 ? 10.788 60.576 -24.174 1.00 66.69 319 TYR A C 1
ATOM 2503 O O . TYR A 1 319 ? 11.861 60.039 -24.445 1.00 66.69 319 TYR A O 1
ATOM 2511 N N . GLU A 1 320 ? 10.646 61.906 -24.185 1.00 63.28 320 GLU A N 1
ATOM 2512 C CA . GLU A 1 320 ? 11.804 62.799 -24.111 1.00 63.28 320 GLU A CA 1
ATOM 2513 C C . GLU A 1 320 ? 12.476 62.562 -22.758 1.00 63.28 320 GLU A C 1
ATOM 2515 O O . GLU A 1 320 ? 11.993 63.013 -21.720 1.00 63.28 320 GLU A O 1
ATOM 2520 N N . VAL A 1 321 ? 13.568 61.796 -22.754 1.00 60.09 321 VAL A N 1
ATOM 2521 C CA . VAL A 1 321 ? 14.391 61.598 -21.560 1.00 60.09 321 VAL A CA 1
ATOM 2522 C C . VAL A 1 321 ? 14.888 62.981 -21.121 1.00 60.09 321 VAL A C 1
ATOM 2524 O O . VAL A 1 321 ? 15.671 63.590 -21.859 1.00 60.09 321 VAL A O 1
ATOM 2527 N N . PRO A 1 322 ? 14.463 63.516 -19.958 1.00 57.66 322 PRO A N 1
ATOM 2528 C CA . PRO A 1 322 ? 14.990 64.784 -19.485 1.00 57.66 322 PRO A CA 1
ATOM 2529 C C . PRO A 1 322 ? 16.497 64.613 -19.298 1.00 57.66 322 PRO A C 1
ATOM 2531 O O . PRO A 1 322 ? 16.947 63.690 -18.613 1.00 57.66 322 PRO A O 1
ATOM 2534 N N . ARG A 1 323 ? 17.295 65.467 -19.951 1.00 60.50 323 ARG A N 1
ATOM 2535 C CA . ARG A 1 323 ? 18.748 65.460 -19.762 1.00 60.50 323 ARG A CA 1
ATOM 2536 C C . ARG A 1 323 ? 19.024 65.642 -18.276 1.00 60.50 323 ARG A C 1
ATOM 2538 O O . ARG A 1 323 ? 18.589 66.627 -17.687 1.00 60.50 323 ARG A O 1
ATOM 2545 N N . VAL A 1 324 ? 19.725 64.673 -17.694 1.00 61.72 324 VAL A N 1
ATOM 2546 C CA . VAL A 1 324 ? 20.195 64.741 -16.311 1.00 61.72 324 VAL A CA 1
ATOM 2547 C C . VAL A 1 324 ? 20.970 66.050 -16.150 1.00 61.72 324 VAL A C 1
ATOM 2549 O O . VAL A 1 324 ? 21.884 66.321 -16.932 1.00 61.72 324 VAL A O 1
ATOM 2552 N N . ASP A 1 325 ? 20.566 66.874 -15.181 1.00 62.16 325 ASP A N 1
ATOM 2553 C CA . ASP A 1 325 ? 21.267 68.112 -14.838 1.00 62.16 32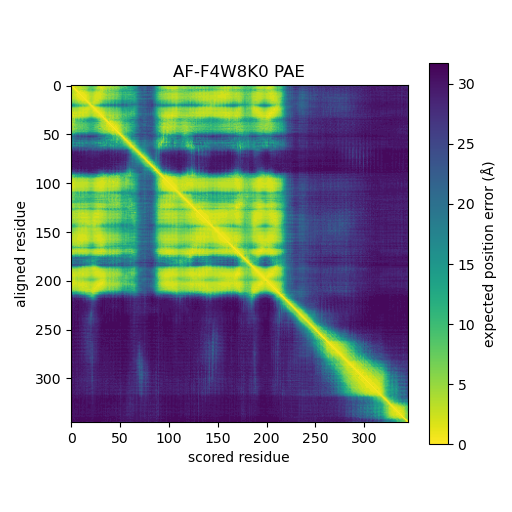5 ASP A CA 1
ATOM 2554 C C . ASP A 1 325 ? 22.752 67.807 -14.572 1.00 62.16 325 ASP A C 1
ATOM 2556 O O . ASP A 1 325 ? 23.076 66.833 -13.888 1.00 62.16 325 ASP A O 1
ATOM 2560 N N . GLU A 1 326 ? 23.660 68.637 -15.102 1.00 62.62 326 GLU A N 1
ATOM 2561 C CA . GLU A 1 326 ? 25.103 68.495 -14.876 1.00 62.62 326 GLU A CA 1
ATOM 2562 C C . GLU A 1 326 ? 25.415 68.319 -13.374 1.00 62.62 326 GLU A C 1
ATOM 2564 O O . GLU A 1 326 ? 24.844 69.029 -12.536 1.00 62.62 326 GLU A O 1
ATOM 2569 N N . PRO A 1 327 ? 26.343 67.415 -13.003 1.00 62.25 327 PRO A N 1
ATOM 2570 C CA . PRO A 1 327 ? 26.591 67.030 -11.607 1.00 62.25 327 PRO A CA 1
ATOM 2571 C C . PRO A 1 327 ? 26.997 68.207 -10.700 1.00 62.25 327 PRO A C 1
ATOM 2573 O O . PRO A 1 327 ? 26.817 68.154 -9.482 1.00 62.25 327 PRO A O 1
ATOM 2576 N N . SER A 1 328 ? 27.488 69.300 -11.286 1.00 62.78 328 SER A N 1
ATOM 2577 C CA . SER A 1 328 ? 27.795 70.571 -10.623 1.00 62.78 328 SER A CA 1
ATOM 2578 C C . SER A 1 328 ? 26.562 71.243 -9.999 1.00 62.78 328 SER A C 1
ATOM 2580 O O . SER A 1 328 ? 26.646 71.766 -8.885 1.00 62.78 328 SER A O 1
ATOM 2582 N N . LYS A 1 329 ? 25.397 71.185 -10.658 1.00 66.94 329 LYS A N 1
ATOM 2583 C CA . LYS A 1 329 ? 24.141 71.775 -10.155 1.00 66.94 329 LYS A CA 1
ATOM 2584 C C . LYS A 1 329 ? 23.541 70.972 -9.003 1.00 66.94 329 LYS A C 1
ATOM 2586 O O . LYS A 1 329 ? 22.913 71.544 -8.111 1.00 66.94 329 LYS A O 1
ATOM 2591 N N . LEU A 1 330 ? 23.768 69.657 -8.991 1.00 67.06 330 LEU A N 1
ATOM 2592 C CA . LEU A 1 330 ? 23.346 68.785 -7.895 1.00 67.06 330 LEU A CA 1
ATOM 2593 C C . LEU A 1 330 ? 24.116 69.118 -6.609 1.00 67.06 330 LEU A C 1
ATOM 2595 O O . LEU A 1 330 ? 23.516 69.258 -5.545 1.00 67.06 330 LEU A O 1
ATOM 2599 N N . TYR A 1 331 ? 25.432 69.327 -6.727 1.00 70.06 331 TYR A N 1
ATOM 2600 C CA . TYR A 1 331 ? 26.288 69.701 -5.601 1.00 70.06 331 TYR A CA 1
ATOM 2601 C C . TYR A 1 331 ? 25.909 71.070 -5.022 1.00 70.06 331 TYR A C 1
ATOM 2603 O O . TYR A 1 331 ? 25.852 71.232 -3.805 1.00 70.06 331 TYR A O 1
ATOM 2611 N N . GLN A 1 332 ? 25.563 72.034 -5.881 1.00 73.44 332 GLN A N 1
ATOM 2612 C CA . GLN A 1 332 ? 25.087 73.347 -5.442 1.00 73.44 332 GLN A CA 1
ATOM 2613 C C . GLN A 1 332 ? 23.762 73.271 -4.678 1.00 73.44 332 GLN A C 1
ATOM 2615 O O . GLN A 1 332 ? 23.650 73.907 -3.635 1.00 73.44 332 GLN A O 1
ATOM 2620 N N . ARG A 1 333 ? 22.789 72.456 -5.118 1.00 74.00 333 ARG A N 1
ATOM 2621 C CA . ARG A 1 333 ? 21.542 72.255 -4.355 1.00 74.00 333 ARG A CA 1
ATOM 2622 C C . ARG A 1 333 ? 21.789 71.596 -2.999 1.00 74.00 333 ARG A C 1
ATOM 2624 O O . ARG A 1 333 ? 21.162 71.983 -2.021 1.00 74.00 333 ARG A O 1
ATOM 2631 N N . VAL A 1 334 ? 22.702 70.625 -2.928 1.00 76.00 334 VAL A N 1
ATOM 2632 C CA . VAL A 1 334 ? 23.059 69.955 -1.665 1.00 76.00 334 VAL A CA 1
ATOM 2633 C C . VAL A 1 334 ? 23.768 70.916 -0.708 1.00 76.00 334 VAL A C 1
ATOM 2635 O O . VAL A 1 334 ? 23.447 70.934 0.477 1.00 76.00 334 VAL A O 1
ATOM 2638 N N . LEU A 1 335 ? 24.682 71.753 -1.209 1.00 76.56 335 LEU A N 1
ATOM 2639 C CA . LEU A 1 335 ? 25.328 72.797 -0.409 1.00 76.56 335 LEU A CA 1
ATOM 2640 C C . LEU A 1 335 ? 24.326 73.846 0.071 1.00 76.56 335 LEU A C 1
ATOM 2642 O O . LEU A 1 335 ? 24.327 74.175 1.250 1.00 76.56 335 LEU A O 1
ATOM 2646 N N . GLN A 1 336 ? 23.437 74.312 -0.806 1.00 78.38 336 GLN A N 1
ATOM 2647 C CA . GLN A 1 336 ? 22.405 75.287 -0.460 1.00 78.38 336 GLN A CA 1
ATOM 2648 C C . GLN A 1 336 ? 21.448 74.734 0.608 1.00 78.38 336 GLN A C 1
ATOM 2650 O O . GLN A 1 336 ? 21.127 75.435 1.562 1.00 78.38 336 GLN A O 1
ATOM 2655 N N . PHE A 1 337 ? 21.086 73.449 0.519 1.00 76.81 337 PHE A N 1
ATOM 2656 C CA . PHE A 1 337 ? 20.285 72.761 1.534 1.00 76.81 337 PHE A CA 1
ATOM 2657 C C . PHE A 1 337 ? 21.037 72.596 2.866 1.00 76.81 337 PHE A C 1
ATOM 2659 O O . PHE A 1 337 ? 20.457 72.774 3.938 1.00 76.81 337 PHE A O 1
ATOM 2666 N N . LEU A 1 338 ? 22.337 72.285 2.820 1.00 76.38 338 LEU A N 1
ATOM 2667 C CA . LEU A 1 338 ? 23.197 72.221 4.006 1.00 76.38 338 LEU A CA 1
ATOM 2668 C C . LEU A 1 338 ? 23.382 73.594 4.658 1.00 76.38 338 LEU A C 1
ATOM 2670 O O . LEU A 1 338 ? 23.520 73.664 5.873 1.00 76.38 3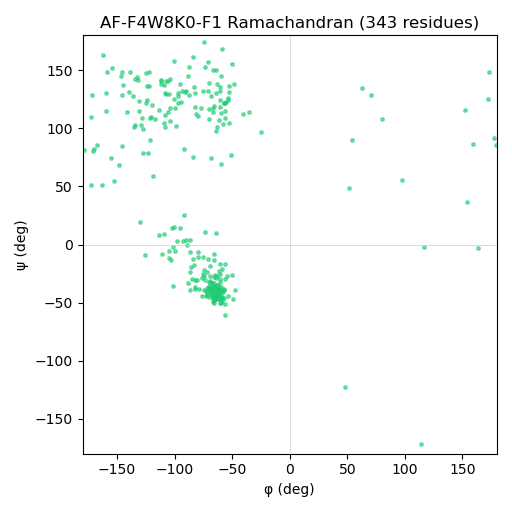38 LEU A O 1
ATOM 2674 N N . GLU A 1 339 ? 23.391 74.670 3.880 1.00 76.12 339 GLU A N 1
ATOM 2675 C CA . GLU A 1 339 ? 23.600 76.035 4.361 1.00 76.12 339 GLU A CA 1
ATOM 2676 C C . GLU A 1 339 ? 22.305 76.649 4.920 1.00 76.12 339 GLU A C 1
ATOM 2678 O O . GLU A 1 339 ? 22.339 77.290 5.973 1.00 76.12 339 GLU A O 1
ATOM 2683 N N . GLU A 1 340 ? 21.147 76.354 4.313 1.00 73.12 340 GLU A N 1
ATOM 2684 C CA . GLU A 1 340 ? 19.819 76.703 4.847 1.00 73.12 340 GLU A CA 1
ATOM 2685 C C . GLU A 1 340 ? 19.519 76.009 6.180 1.00 73.12 340 GLU A C 1
ATOM 2687 O O . GLU A 1 340 ? 18.967 76.631 7.087 1.00 73.12 340 GLU A O 1
ATOM 2692 N N . ASN A 1 341 ? 19.945 74.753 6.348 1.00 70.69 341 ASN A N 1
ATOM 2693 C CA . ASN A 1 341 ? 19.774 74.009 7.600 1.00 70.69 341 ASN A CA 1
ATOM 2694 C C . ASN A 1 341 ? 20.909 74.252 8.612 1.00 70.69 341 ASN A C 1
ATOM 2696 O O . ASN A 1 341 ? 20.924 73.650 9.687 1.00 70.69 341 ASN A O 1
ATOM 2700 N N . LYS A 1 342 ? 21.865 75.140 8.300 1.00 71.69 342 LYS A N 1
ATOM 2701 C CA . LYS A 1 342 ? 23.009 75.460 9.165 1.00 71.69 342 LYS A CA 1
ATOM 2702 C C . LYS A 1 342 ? 23.025 76.933 9.570 1.00 71.69 342 LYS A C 1
ATOM 2704 O O . LYS A 1 342 ? 24.010 77.650 9.413 1.00 71.69 342 LYS A O 1
ATOM 2709 N N . LYS A 1 343 ? 21.952 77.359 10.227 1.00 53.50 343 LYS A N 1
ATOM 2710 C CA . LYS A 1 343 ? 21.988 78.422 11.240 1.00 53.50 343 LYS A CA 1
ATOM 2711 C C . LYS A 1 343 ? 21.140 77.962 12.415 1.00 53.50 343 LYS A C 1
ATOM 2713 O O . LYS A 1 343 ? 19.975 77.670 12.213 1.00 53.50 343 LYS A O 1
ATOM 2718 N N . LYS A 1 344 ? 21.577 77.945 13.663 1.00 55.41 344 LYS A N 1
ATOM 2719 C CA . LYS A 1 344 ? 22.844 77.859 14.422 1.00 55.41 344 LYS A CA 1
ATOM 2720 C C . LYS A 1 344 ? 22.335 77.448 15.844 1.00 55.41 344 LYS A C 1
ATOM 2722 O O . LYS A 1 344 ? 21.127 77.543 16.058 1.00 55.41 344 LYS A O 1
ATOM 2727 N N . PRO A 1 345 ? 23.176 76.940 16.758 1.00 59.50 345 PRO A N 1
ATOM 2728 C CA . PRO A 1 345 ? 22.728 76.426 18.063 1.00 59.50 345 PRO A CA 1
ATOM 2729 C C . PRO A 1 345 ? 21.913 77.418 18.898 1.00 59.50 345 PRO A C 1
ATOM 2731 O O . PRO A 1 345 ? 22.145 78.642 18.749 1.00 59.50 345 PRO A O 1
#

Foldseek 3Di:
DDWDDDPLQVVLQVLQQDDDPFKTKHKHKTKDFLPQDPVLVVLLVVLCVVVDDDQFDWDFEAEDPVVPPDDPDDDDDDDDDDDPDDDPPRDIDGNSVVSSVQVVVCVPCPPPDHSSVPDRHQKGWDPDPVVVLVVVCVVCCVPVNPSCVVCSVSVVVVVCVRANQVQWTKMWGHDDCVRDPPVPPFWPDKTWMWTADPVRSMIIIMIMIMGGPPDDPPPPDDDDDDDDDDDDDPDDDDPDDDDDDDDDDDPDCPVVVVVVVVVVVVVVVVVVVVVVVVVVVVVVVVVVVVVVVVVVVVVVVVVVVVVVVVVVVVCVVPDPPPPDPDVVVVVVVVVVVVVVVPDDD

Sequence (345 aa):
MKLLENTHLEAINSALSIKTGDSKIIGRIESYSCKMTANDKQMYKRYNAEQGGTPHDLQALSPPQTSLGTSPAQGCLSRSVSGDEEGPLCDTISKKTLFYLIATLNSTFNPDYDFSDAKSHEFSKEPSLQWVMNAVDGNLNATAGDHYRSLRSALWAAVDKEISLHGCDIYSYNPDFASDPFGEDGCLWSFNYFFYNKKLKRIVFFTCRAINPLYVPDSGVGSDFAMDEDDEDVTKLTKLKITSDLDGFLVSYHAHACLMLDVRAYVSALLSECLAVFHERQQVIHWLTKSVLRTLNMLRFLISLSIGVYAGIYIAQNYEVPRVDEPSKLYQRVLQFLEENKKKP

Secondary structure (DSSP, 8-state):
-EEE--HHHHHHHHHH--EETTEEEEEEEEEEE----HHHHHHHHHHHHHH-S-TT-EEEPPP-GGGG-S-SSSS----------------EEEHHHHHHHHHHHHHHSTTT---TT--GGGEEE-S-HHHHHHHHHHHHHHHHTHHHHHHHHHHHHHHHHHH-GGG-EEEEE---TTT-TT-STTEEEEEEEEEEETTTTEEEEEEEEEE-TT-----S----------------SS--S---S---S-SSSHHHHHHHHHHHHHHHHHHHHHHHHHHHHHHHHHHHHHHHHHHHHHHHHHHHHHHHHHHHHHHHHH---PPPPPHHHHHHHHHHHHHHT----

InterPro domains:
  IPR015257 Repressor of RNA polymerase III transcription Maf1 [PF09174] (25-207)
  IPR015257 Repressor of RNA polymerase III transcription Maf1 [PTHR22504] (1-230)
  IPR027854 Short transmembrane mitochondrial protein 1 [PF15054] (302-345)
  IPR038564 Repressor of RNA polymerase III transcription Maf1 superfamily [G3DSA:3.40.1000.50] (1-49)
  IPR038564 Repressor of RNA polymerase III transcription Maf1 superfamily [G3DSA:3.40.1000.50] (57-210)

Nearest PDB structures (foldseek):
  3nr5-assembly1_A  TM=9.234E-01  e=5.539E-18  Homo sapiens
  5u50-assembly2_B  TM=7.900E-01  e=5.537E-14  Citrus sinensis
  5u4z-assembly2_B  TM=7.490E-01  e=1.738E-13  Citrus sinensis
  5u4z-assembly1_A  TM=7.571E-01  e=5.793E-13  Citrus sinensis
  5u50-assembly1_A  TM=7.567E-01  e=5.136E-13  Citrus sinensis

pLDDT: mean 70.27, std 19.15, range [29.44, 93.62]

Organism: Acromyrmex echinatior (NCBI:txid103372)

Solvent-accessible surface area (backbone atoms only — not comparable to full-atom values): 20857 Å² total; per-residue (Å²): 80,41,78,50,91,48,72,68,44,52,55,45,30,59,66,38,53,40,76,45,101,74,34,37,34,48,34,46,55,48,40,31,37,68,61,73,45,77,66,48,51,53,51,51,55,51,54,49,64,75,70,60,75,63,71,73,46,69,41,58,27,30,76,58,72,83,73,73,81,74,81,98,82,85,89,86,78,92,74,93,69,94,67,103,63,88,62,90,72,57,56,66,41,37,49,56,57,52,50,52,51,39,38,43,51,39,55,70,41,58,88,86,47,84,44,89,80,69,54,58,62,32,29,21,60,54,94,46,71,67,56,52,50,50,52,53,47,53,57,43,41,73,71,48,38,69,63,40,63,71,43,47,62,60,50,53,52,51,50,34,73,73,61,43,65,94,69,40,51,40,35,35,55,56,62,52,86,92,69,36,92,67,66,55,86,42,56,77,49,71,50,36,40,36,43,34,19,78,89,77,41,32,34,38,41,40,38,37,37,31,30,35,79,80,56,72,79,83,69,92,64,93,74,77,94,71,92,76,82,89,83,94,85,91,86,87,89,85,88,80,87,89,88,86,84,81,89,81,86,73,91,80,55,68,74,64,52,55,62,53,50,54,54,51,51,52,52,48,49,53,49,49,54,49,49,51,56,49,51,55,51,50,52,51,51,54,50,48,51,55,51,52,52,52,54,51,54,53,48,52,50,52,52,53,50,51,51,51,53,51,51,52,52,51,46,67,73,75,44,86,75,76,77,78,74,59,73,69,60,56,52,48,52,52,49,50,53,55,52,70,73,60,74,77,138

Radius of gyration: 33.37 Å; Cα contacts (8 Å, |Δi|>4): 317; chains: 1; bounding box: 63×122×63 Å